Protein AF-A0A6J4H6A0-F1 (afdb_monomer)

Structure (mmCIF, N/CA/C/O backbone):
data_AF-A0A6J4H6A0-F1
#
_entry.id   AF-A0A6J4H6A0-F1
#
loop_
_atom_site.group_PDB
_atom_site.id
_atom_site.type_symbol
_atom_site.label_atom_id
_atom_site.label_alt_id
_atom_site.label_comp_id
_atom_site.label_asym_id
_atom_site.label_entity_id
_atom_site.label_seq_id
_atom_site.pdbx_PDB_ins_code
_atom_site.Cartn_x
_atom_site.Cartn_y
_atom_site.Cartn_z
_atom_site.occupancy
_atom_site.B_iso_or_equiv
_atom_site.auth_seq_id
_atom_site.auth_comp_id
_atom_site.auth_asym_id
_atom_site.auth_atom_id
_atom_site.pdbx_PDB_model_num
ATOM 1 N N . MET A 1 1 ? -41.226 21.056 24.011 1.00 38.50 1 MET A N 1
ATOM 2 C CA . MET A 1 1 ? -40.683 19.709 24.292 1.00 38.50 1 MET A CA 1
ATOM 3 C C . MET A 1 1 ? -39.754 19.331 23.150 1.00 38.50 1 MET A C 1
ATOM 5 O O . MET A 1 1 ? -40.236 18.998 22.078 1.00 38.50 1 MET A O 1
ATOM 9 N N . GLY A 1 2 ? -38.443 19.506 23.331 1.00 41.97 2 GLY A N 1
ATOM 10 C CA . GLY A 1 2 ? -37.444 19.136 22.325 1.00 41.97 2 GLY A CA 1
ATOM 11 C C . GLY A 1 2 ? -37.096 17.659 22.463 1.00 41.97 2 GLY A C 1
ATOM 12 O O . GLY A 1 2 ? -36.747 17.218 23.555 1.00 41.97 2 GLY A O 1
ATOM 13 N N . ALA A 1 3 ? -37.231 16.895 21.380 1.00 43.34 3 ALA A N 1
ATOM 14 C CA . ALA A 1 3 ? -36.794 15.509 21.338 1.00 43.34 3 ALA A CA 1
ATOM 15 C C . ALA A 1 3 ? -35.273 15.463 21.542 1.00 43.34 3 ALA A C 1
ATOM 17 O O . ALA A 1 3 ? -34.514 15.992 20.731 1.00 43.34 3 ALA A O 1
ATOM 18 N N . VAL A 1 4 ? -34.832 14.855 22.643 1.00 44.06 4 VAL A N 1
ATOM 19 C CA . VAL A 1 4 ? -33.421 14.529 22.852 1.00 44.06 4 VAL A CA 1
ATOM 20 C C . VAL A 1 4 ? -33.031 13.540 21.748 1.00 44.06 4 VAL A C 1
ATOM 22 O O . VAL A 1 4 ? -33.696 12.506 21.631 1.00 44.06 4 VAL A O 1
ATOM 25 N N . PRO A 1 5 ? -32.015 13.827 20.912 1.00 47.28 5 PRO A N 1
ATOM 26 C CA . PRO A 1 5 ? -31.577 12.886 19.893 1.00 47.28 5 PRO A CA 1
ATOM 27 C C . PRO A 1 5 ? -31.150 11.596 20.592 1.00 47.28 5 PRO A C 1
ATOM 29 O O . PRO A 1 5 ? -30.213 11.597 21.391 1.00 47.28 5 PRO A O 1
ATOM 32 N N . GLN A 1 6 ? -31.875 10.504 20.331 1.00 51.22 6 GLN A N 1
ATOM 33 C CA . GLN A 1 6 ? -31.479 9.182 20.792 1.00 51.22 6 GLN A CA 1
ATOM 34 C C . GLN A 1 6 ? -30.119 8.878 20.170 1.00 51.22 6 GLN A C 1
ATOM 36 O O . GLN A 1 6 ? -30.006 8.661 18.963 1.00 51.22 6 GLN A O 1
ATOM 41 N N . SER A 1 7 ? -29.074 8.916 20.995 1.00 51.12 7 SER A N 1
ATOM 42 C CA . SER A 1 7 ? -27.761 8.424 20.617 1.00 51.12 7 SER A CA 1
ATOM 43 C C . SER A 1 7 ? -27.929 6.982 20.127 1.00 51.12 7 SER A C 1
ATOM 45 O O . SER A 1 7 ? -28.632 6.199 20.775 1.00 51.12 7 SER A O 1
ATOM 47 N N . PRO A 1 8 ? -27.361 6.619 18.964 1.00 51.03 8 PRO A N 1
ATOM 48 C CA . PRO A 1 8 ? -27.512 5.276 18.432 1.00 51.03 8 PRO A CA 1
ATOM 49 C C . PRO A 1 8 ? -26.997 4.297 19.483 1.00 51.03 8 PRO A C 1
ATOM 51 O O . PRO A 1 8 ? -25.823 4.330 19.853 1.00 51.03 8 PRO A O 1
ATOM 54 N N . GLY A 1 9 ? -27.901 3.466 20.005 1.00 53.56 9 GLY A N 1
ATOM 55 C CA . GLY A 1 9 ? -27.558 2.468 21.007 1.00 53.56 9 GLY A CA 1
ATOM 56 C C . GLY A 1 9 ? -26.427 1.554 20.513 1.00 53.56 9 GLY A C 1
ATOM 57 O O . GLY A 1 9 ? -26.195 1.456 19.301 1.00 53.56 9 GLY A O 1
ATOM 58 N N . PRO A 1 10 ? -25.731 0.851 21.422 1.00 56.09 10 PRO A N 1
ATOM 59 C CA . PRO A 1 10 ? -24.610 -0.037 21.085 1.00 56.09 10 PRO A CA 1
ATOM 60 C C . PRO A 1 10 ? -24.949 -1.037 19.961 1.00 56.09 10 PRO A C 1
ATOM 62 O O . PRO A 1 10 ? -24.097 -1.350 19.129 1.00 56.09 10 PRO A O 1
ATOM 65 N N . ASP A 1 11 ? -26.215 -1.443 19.853 1.00 55.56 11 ASP A N 1
ATOM 66 C CA . ASP A 1 11 ? -26.720 -2.332 18.801 1.00 55.56 11 ASP A CA 1
ATOM 67 C C . ASP A 1 11 ? -26.796 -1.676 17.410 1.00 55.56 11 ASP A C 1
ATOM 69 O O . ASP A 1 11 ? -26.611 -2.343 16.389 1.00 55.56 11 ASP A O 1
ATOM 73 N N . GLY A 1 12 ? -27.050 -0.365 17.344 1.00 55.91 12 GLY A N 1
ATOM 74 C CA . GLY A 1 12 ? -27.056 0.408 16.099 1.00 55.91 12 GLY A CA 1
ATOM 75 C C . GLY A 1 12 ? -25.649 0.569 15.526 1.00 55.91 12 GLY A C 1
ATOM 76 O O . GLY A 1 12 ? -25.436 0.367 14.327 1.00 55.91 12 GLY A O 1
ATOM 77 N N . VAL A 1 13 ? -24.671 0.825 16.399 1.00 56.88 13 VAL A N 1
ATOM 78 C CA . VAL A 1 13 ? -23.245 0.891 16.042 1.00 56.88 13 VAL A CA 1
ATOM 79 C C . VAL A 1 13 ? -22.738 -0.486 15.597 1.00 56.88 13 VAL A C 1
ATOM 81 O O . VAL A 1 13 ? -22.070 -0.590 14.569 1.00 56.88 13 VAL A O 1
ATOM 84 N N . ALA A 1 14 ? -23.128 -1.564 16.286 1.00 57.31 14 ALA A N 1
ATOM 85 C CA . ALA A 1 14 ? -22.770 -2.931 15.906 1.00 57.31 14 ALA A CA 1
ATOM 86 C C . ALA A 1 14 ? -23.326 -3.345 14.527 1.00 57.31 14 ALA A C 1
ATOM 88 O O . ALA A 1 14 ? -22.613 -3.976 13.743 1.00 57.31 14 ALA A O 1
ATOM 89 N N . ARG A 1 15 ? -24.565 -2.959 14.181 1.00 58.94 15 ARG A N 1
ATOM 90 C CA . ARG A 1 15 ? -25.145 -3.225 12.846 1.00 58.94 15 ARG A CA 1
ATOM 91 C C . ARG A 1 15 ? -24.482 -2.408 11.735 1.00 58.94 15 ARG A C 1
ATOM 93 O O . ARG A 1 15 ? -24.250 -2.947 10.652 1.00 58.94 15 ARG A O 1
ATOM 100 N N . LEU A 1 16 ? -24.155 -1.140 11.995 1.00 58.34 16 LEU A N 1
ATOM 101 C CA . LEU A 1 16 ? -23.400 -0.290 11.063 1.00 58.34 16 LEU A CA 1
ATOM 102 C C . LEU A 1 16 ? -21.998 -0.860 10.798 1.00 58.34 16 LEU A C 1
ATOM 104 O O . LEU A 1 16 ? -21.601 -1.011 9.642 1.00 58.34 16 LEU A O 1
ATOM 108 N N . LEU A 1 17 ? -21.296 -1.286 11.850 1.00 57.19 17 LEU A N 1
ATOM 109 C CA . LEU A 1 17 ? -19.991 -1.947 11.748 1.00 57.19 17 LEU A CA 1
ATOM 110 C C . LEU A 1 17 ? -20.074 -3.314 11.050 1.00 57.19 17 LEU A C 1
ATOM 112 O O . LEU A 1 17 ? -19.182 -3.678 10.281 1.00 57.19 17 LEU A O 1
ATOM 116 N N . GLY A 1 18 ? -21.161 -4.059 11.265 1.00 58.19 18 GLY A N 1
ATOM 117 C CA . GLY A 1 18 ? -21.433 -5.322 10.578 1.00 58.19 18 GLY A CA 1
ATOM 118 C C . GLY A 1 18 ? -21.588 -5.155 9.064 1.00 58.19 18 GLY A C 1
ATOM 119 O O . GLY A 1 18 ? -21.020 -5.940 8.305 1.00 58.19 18 GLY A O 1
ATOM 120 N N . ARG A 1 19 ? -22.281 -4.099 8.613 1.00 62.44 19 ARG A N 1
ATOM 121 C CA . ARG A 1 19 ? -22.403 -3.765 7.181 1.00 62.44 19 ARG A CA 1
ATOM 122 C C . ARG A 1 19 ? -21.103 -3.239 6.576 1.00 62.44 19 ARG A C 1
ATOM 124 O O . ARG A 1 19 ? -20.810 -3.573 5.433 1.00 62.44 19 ARG A O 1
ATOM 131 N N . ALA A 1 20 ? -20.312 -2.474 7.327 1.00 59.72 20 ALA A N 1
ATOM 132 C CA . ALA A 1 20 ? -19.046 -1.909 6.849 1.00 59.72 20 ALA A CA 1
ATOM 133 C C . ALA A 1 20 ? -17.901 -2.941 6.739 1.00 59.72 20 ALA A C 1
ATOM 135 O O . ALA A 1 20 ? -16.930 -2.723 6.014 1.00 59.72 20 ALA A O 1
ATOM 136 N N . ARG A 1 21 ? -18.012 -4.098 7.406 1.00 64.94 21 ARG A N 1
ATOM 137 C CA . ARG A 1 21 ? -16.978 -5.150 7.390 1.00 64.94 21 ARG A CA 1
ATOM 138 C C . ARG A 1 21 ? -16.722 -5.758 6.011 1.00 64.94 21 ARG A C 1
ATOM 140 O O . ARG A 1 21 ? -15.569 -6.007 5.670 1.00 64.94 21 ARG A O 1
ATOM 147 N N . MET A 1 22 ? -17.773 -6.020 5.237 1.00 68.06 22 MET A N 1
ATOM 148 C CA . MET A 1 22 ? -17.647 -6.584 3.886 1.00 68.06 22 MET A CA 1
ATOM 149 C C . MET A 1 22 ? -16.938 -5.637 2.901 1.00 68.06 22 MET A C 1
ATOM 151 O O . MET A 1 22 ? -15.951 -6.068 2.303 1.00 68.06 22 MET A O 1
ATOM 155 N N . PRO A 1 23 ? -17.343 -4.359 2.753 1.00 76.50 23 PRO A N 1
ATOM 156 C CA . PRO A 1 23 ? -16.654 -3.431 1.861 1.00 76.50 23 PRO A CA 1
ATOM 157 C C . PRO A 1 23 ? -15.221 -3.130 2.316 1.00 76.50 23 PRO A C 1
ATOM 159 O O . PRO A 1 23 ? -14.334 -3.058 1.473 1.00 76.50 23 PRO A O 1
ATOM 162 N N . ALA A 1 24 ? -14.947 -3.052 3.625 1.00 74.31 24 ALA A N 1
ATOM 163 C CA . ALA A 1 24 ? -13.577 -2.896 4.123 1.00 74.31 24 ALA A CA 1
ATOM 164 C C . ALA A 1 24 ? -12.689 -4.102 3.768 1.00 74.31 24 ALA A C 1
ATOM 166 O O . ALA A 1 24 ? -11.551 -3.928 3.338 1.00 74.31 24 ALA A O 1
ATOM 167 N N . ARG A 1 25 ? -13.212 -5.333 3.878 1.00 78.69 25 ARG A N 1
ATOM 168 C CA . ARG A 1 25 ? -12.502 -6.546 3.435 1.00 78.69 25 ARG A CA 1
ATOM 169 C C . ARG A 1 25 ? -12.247 -6.560 1.938 1.00 78.69 25 ARG A C 1
ATOM 171 O O . ARG A 1 25 ? -11.137 -6.880 1.527 1.00 78.69 25 ARG A O 1
ATOM 178 N N . PHE A 1 26 ? -13.243 -6.185 1.143 1.00 83.56 26 PHE A N 1
ATOM 179 C CA . PHE A 1 26 ? -13.078 -6.065 -0.300 1.00 83.56 26 PHE A CA 1
ATOM 180 C C . PHE A 1 26 ? -11.992 -5.039 -0.654 1.00 83.56 26 PHE A C 1
ATOM 182 O O . PHE A 1 26 ? -11.069 -5.362 -1.397 1.00 83.56 26 PHE A O 1
ATOM 189 N N . LEU A 1 27 ? -12.029 -3.850 -0.045 1.00 82.00 27 LEU A N 1
ATOM 190 C CA . LEU A 1 27 ? -11.010 -2.814 -0.234 1.00 82.00 27 LEU A CA 1
ATOM 191 C C . LEU A 1 27 ? -9.612 -3.280 0.186 1.00 82.00 27 LEU A C 1
ATOM 193 O O . LEU A 1 27 ? -8.653 -3.000 -0.524 1.00 82.00 27 LEU A O 1
ATOM 197 N N . MET A 1 28 ? -9.481 -4.039 1.280 1.00 83.38 28 MET A N 1
ATOM 198 C CA . MET A 1 28 ? -8.196 -4.633 1.670 1.00 83.38 28 MET A CA 1
ATOM 199 C C . MET A 1 28 ? -7.657 -5.592 0.605 1.00 83.38 28 MET A C 1
ATOM 201 O O . MET A 1 28 ? -6.462 -5.563 0.312 1.00 83.38 28 MET A O 1
ATOM 205 N N . VAL A 1 29 ? -8.513 -6.437 0.020 1.00 86.31 29 VAL A N 1
ATOM 206 C CA . VAL A 1 29 ? -8.110 -7.361 -1.051 1.00 86.31 29 VAL A CA 1
ATOM 207 C C . VAL A 1 29 ? -7.688 -6.581 -2.292 1.00 86.31 29 VAL A C 1
ATOM 209 O O . VAL A 1 29 ? -6.590 -6.808 -2.795 1.00 86.31 29 VAL A O 1
ATOM 212 N N . VAL A 1 30 ? -8.497 -5.616 -2.735 1.00 87.88 30 VAL A N 1
ATOM 213 C CA . VAL A 1 30 ? -8.187 -4.771 -3.899 1.00 87.88 30 VAL A CA 1
ATOM 214 C C . VAL A 1 30 ? -6.876 -4.011 -3.696 1.00 87.88 30 VAL A C 1
ATOM 216 O O . VAL A 1 30 ? -6.001 -4.073 -4.557 1.00 87.88 30 VAL A O 1
ATOM 219 N N . ALA A 1 31 ? -6.698 -3.360 -2.544 1.00 84.31 31 ALA A N 1
ATOM 220 C CA . ALA A 1 31 ? -5.468 -2.644 -2.213 1.00 84.31 31 ALA A CA 1
ATOM 221 C C . ALA A 1 31 ? -4.256 -3.582 -2.186 1.00 84.31 31 ALA A C 1
ATOM 223 O O . ALA A 1 31 ? -3.196 -3.220 -2.680 1.00 84.31 31 ALA A O 1
ATOM 224 N N . THR A 1 32 ? -4.413 -4.808 -1.677 1.00 86.75 32 THR A N 1
ATOM 225 C CA . THR A 1 32 ? -3.333 -5.808 -1.667 1.00 86.75 32 THR A CA 1
ATOM 226 C C . THR A 1 32 ? -2.943 -6.228 -3.078 1.00 86.75 32 THR A C 1
ATOM 228 O O . THR A 1 32 ? -1.761 -6.240 -3.407 1.00 86.75 32 THR A O 1
ATOM 231 N N . VAL A 1 33 ? -3.924 -6.575 -3.914 1.00 89.25 33 VAL A N 1
ATOM 232 C CA . VAL A 1 33 ? -3.670 -7.029 -5.287 1.00 89.25 33 VAL A CA 1
ATOM 233 C C . VAL A 1 33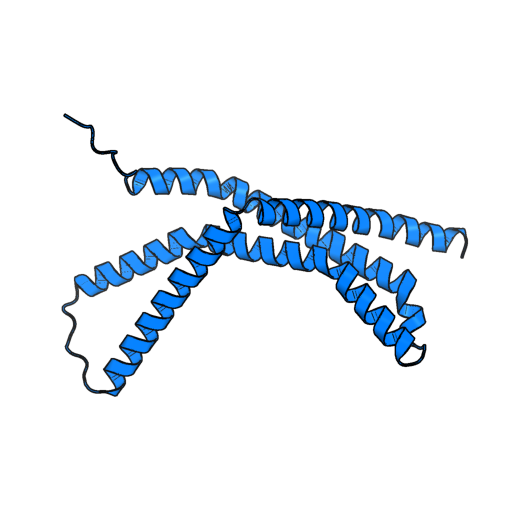 ? -3.030 -5.910 -6.104 1.00 89.25 33 VAL A C 1
ATOM 235 O O . VAL A 1 33 ? -2.025 -6.148 -6.770 1.00 89.25 33 VAL A O 1
ATOM 238 N N . ALA A 1 34 ? -3.539 -4.680 -5.999 1.00 86.44 34 ALA A N 1
ATOM 239 C CA . ALA A 1 34 ? -2.948 -3.527 -6.669 1.00 86.44 34 ALA A CA 1
ATOM 240 C C . ALA A 1 34 ? -1.558 -3.166 -6.119 1.00 86.44 34 ALA A C 1
ATOM 242 O O . ALA A 1 34 ? -0.680 -2.827 -6.907 1.00 86.44 34 ALA A O 1
ATOM 243 N N . ALA A 1 35 ? -1.315 -3.287 -4.809 1.00 87.00 35 ALA A N 1
ATOM 244 C CA . ALA A 1 35 ? 0.014 -3.081 -4.233 1.00 87.00 35 ALA A CA 1
ATOM 245 C C . ALA A 1 35 ? 1.029 -4.095 -4.771 1.00 87.00 35 ALA A C 1
ATOM 247 O O . ALA A 1 35 ? 2.142 -3.716 -5.125 1.00 87.00 35 ALA A O 1
ATOM 248 N N . LEU A 1 36 ? 0.644 -5.372 -4.872 1.00 89.38 36 LEU A N 1
ATOM 249 C CA . LEU A 1 36 ? 1.499 -6.417 -5.435 1.00 89.38 36 LEU A CA 1
ATOM 250 C C . LEU A 1 36 ? 1.756 -6.182 -6.926 1.00 89.38 36 LEU A C 1
ATOM 252 O O . LEU A 1 36 ? 2.909 -6.168 -7.346 1.00 89.38 36 LEU A O 1
ATOM 256 N N . ALA A 1 37 ? 0.705 -5.948 -7.715 1.00 86.81 37 ALA A N 1
ATOM 257 C CA . ALA A 1 37 ? 0.829 -5.710 -9.151 1.00 86.81 37 ALA A CA 1
ATOM 258 C C . ALA A 1 37 ? 1.662 -4.453 -9.452 1.00 86.81 37 ALA A C 1
ATOM 260 O O . ALA A 1 37 ? 2.587 -4.504 -10.262 1.00 86.81 37 ALA A O 1
ATOM 261 N N . GLY A 1 38 ? 1.383 -3.347 -8.759 1.00 84.56 38 GLY A N 1
ATOM 262 C CA . GLY A 1 38 ? 2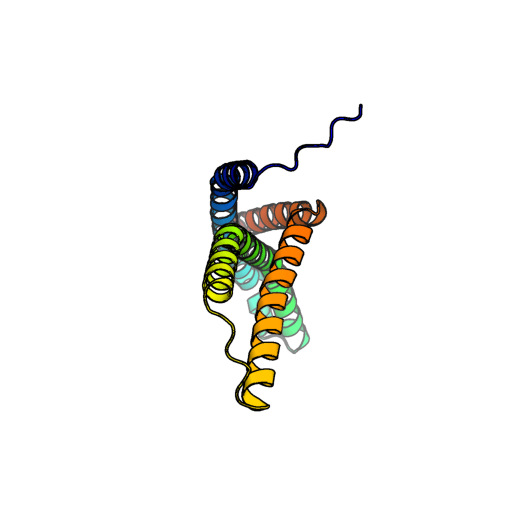.130 -2.099 -8.890 1.00 84.56 38 GLY A CA 1
ATOM 263 C C . GLY A 1 38 ? 3.564 -2.207 -8.379 1.00 84.56 38 GLY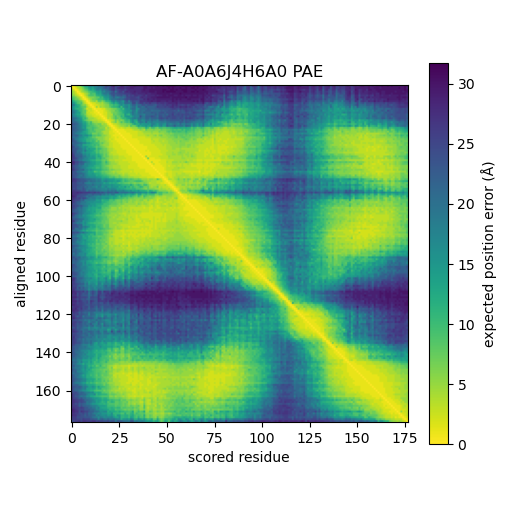 A C 1
ATOM 264 O O . GLY A 1 38 ? 4.466 -1.669 -9.009 1.00 84.56 38 GLY A O 1
ATOM 265 N N . GLY A 1 39 ? 3.802 -2.941 -7.288 1.00 86.56 39 GLY A N 1
ATOM 266 C CA . GLY A 1 39 ? 5.144 -3.181 -6.754 1.00 86.56 39 GLY A CA 1
ATOM 267 C C . GLY A 1 39 ? 6.008 -4.009 -7.705 1.00 86.56 39 GLY A C 1
ATOM 268 O O . GLY A 1 39 ? 7.138 -3.625 -7.999 1.00 86.56 39 GLY A O 1
ATOM 269 N N . VAL A 1 40 ? 5.463 -5.102 -8.251 1.00 90.88 40 VAL A N 1
ATOM 270 C CA . VAL A 1 40 ? 6.149 -5.918 -9.266 1.00 90.88 40 VAL A CA 1
ATOM 271 C C . VAL A 1 40 ? 6.373 -5.109 -10.544 1.00 90.88 40 VAL A C 1
ATOM 273 O O . VAL A 1 40 ? 7.489 -5.088 -11.057 1.00 90.88 40 VAL A O 1
ATOM 276 N N . GLY A 1 41 ? 5.356 -4.391 -11.030 1.00 85.75 41 GLY A N 1
ATOM 277 C CA . GLY A 1 41 ? 5.478 -3.530 -12.208 1.00 85.75 41 GLY A CA 1
ATOM 278 C C . GLY A 1 41 ? 6.529 -2.432 -12.028 1.00 85.75 41 GLY A C 1
ATOM 279 O O . GLY A 1 41 ? 7.386 -2.250 -12.888 1.00 85.75 41 GLY A O 1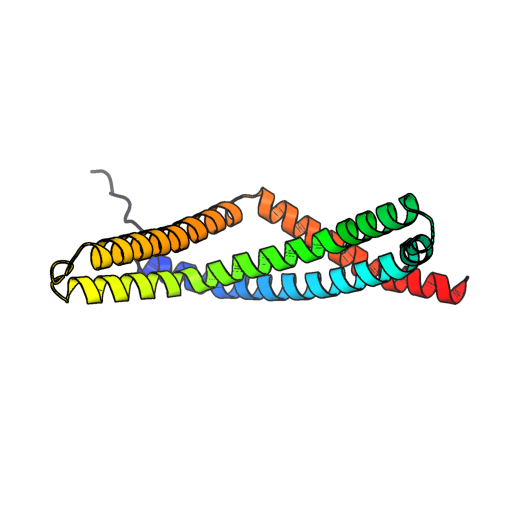
ATOM 280 N N . GLY A 1 42 ? 6.527 -1.754 -10.879 1.00 87.19 42 GLY A N 1
ATOM 281 C CA . GLY A 1 42 ? 7.510 -0.732 -10.523 1.00 87.19 42 GLY A CA 1
ATOM 282 C C . GLY A 1 42 ? 8.934 -1.283 -10.430 1.00 87.19 42 GLY A C 1
ATOM 283 O O . GLY A 1 42 ? 9.852 -0.674 -10.975 1.00 87.19 42 GLY A O 1
ATOM 284 N N . LEU A 1 43 ? 9.124 -2.459 -9.824 1.00 89.94 43 LEU A N 1
ATOM 285 C CA . LEU A 1 43 ? 10.427 -3.133 -9.775 1.00 89.94 43 LEU A CA 1
ATOM 286 C C . LEU A 1 43 ? 10.930 -3.525 -11.165 1.00 89.94 43 LEU A C 1
ATOM 288 O O . LEU A 1 43 ? 12.101 -3.309 -11.466 1.00 89.94 43 LEU A O 1
ATOM 292 N N . LEU A 1 44 ? 10.060 -4.070 -12.018 1.00 89.12 44 LEU A N 1
ATOM 293 C CA . LEU A 1 44 ? 10.415 -4.427 -13.393 1.00 89.12 44 LEU A CA 1
ATOM 294 C C . LEU A 1 44 ? 10.797 -3.187 -14.209 1.00 89.12 44 LEU A C 1
ATOM 296 O O . LEU A 1 44 ? 11.814 -3.193 -14.901 1.00 89.12 44 LEU A O 1
ATOM 300 N N . LEU A 1 45 ? 10.028 -2.102 -14.092 1.00 86.69 45 LEU A N 1
ATOM 301 C CA . LEU A 1 45 ? 10.333 -0.834 -14.757 1.00 86.69 45 LEU A CA 1
ATOM 302 C C . LEU A 1 45 ? 11.659 -0.249 -14.275 1.00 86.69 45 LEU A C 1
ATOM 304 O O . LEU A 1 45 ? 12.485 0.151 -15.093 1.00 86.69 45 LEU A O 1
ATOM 308 N N . TRP A 1 46 ? 11.895 -0.255 -12.965 1.00 92.62 46 TRP A N 1
ATOM 309 C CA . TRP A 1 46 ? 13.166 0.171 -12.391 1.00 92.62 46 TRP A CA 1
ATOM 310 C C . TRP A 1 46 ? 14.335 -0.681 -12.903 1.00 92.62 46 TRP A C 1
ATOM 312 O O . TRP A 1 46 ? 15.359 -0.137 -13.322 1.00 92.62 46 TRP A O 1
ATOM 322 N N . ALA A 1 47 ? 14.169 -2.005 -12.947 1.00 87.56 47 ALA A N 1
ATOM 323 C CA . ALA A 1 47 ? 15.193 -2.921 -13.436 1.00 87.56 47 ALA A CA 1
ATOM 324 C C . ALA A 1 47 ? 15.572 -2.632 -14.898 1.00 87.56 47 ALA A C 1
ATOM 326 O O . ALA A 1 47 ? 16.746 -2.663 -15.258 1.00 87.56 47 ALA A O 1
ATOM 327 N N . VAL A 1 48 ? 14.597 -2.292 -15.743 1.00 84.94 48 VAL A N 1
ATOM 328 C CA . VAL A 1 48 ? 14.844 -2.008 -17.166 1.00 84.94 48 VAL A CA 1
ATOM 329 C C . VAL A 1 48 ? 15.426 -0.608 -17.397 1.00 84.94 48 VAL A C 1
ATOM 331 O O . VAL A 1 48 ? 16.291 -0.431 -18.264 1.00 84.94 48 VAL A O 1
ATOM 334 N N . LEU A 1 49 ? 14.939 0.393 -16.661 1.00 82.88 49 LEU A N 1
ATOM 335 C CA . LEU A 1 49 ? 15.233 1.808 -16.915 1.00 82.88 49 LEU A CA 1
ATOM 336 C C . LEU A 1 49 ? 16.423 2.341 -16.111 1.00 82.88 49 LEU A C 1
ATOM 338 O O . LEU A 1 49 ? 17.101 3.267 -16.558 1.00 82.88 49 LEU A O 1
ATOM 342 N N . SER A 1 50 ? 16.656 1.804 -14.915 1.00 81.69 50 SER A N 1
ATOM 343 C CA . SER A 1 50 ? 17.498 2.448 -13.901 1.00 81.69 50 SER A CA 1
ATOM 344 C C . SER A 1 50 ? 18.522 1.519 -13.254 1.00 81.69 50 SER A C 1
ATOM 346 O O . SER A 1 50 ? 19.523 2.021 -12.743 1.00 81.69 50 SER A O 1
ATOM 348 N N . ALA A 1 51 ? 18.360 0.193 -13.327 1.00 77.62 51 ALA A N 1
ATOM 349 C CA . ALA A 1 51 ? 19.406 -0.731 -12.876 1.00 77.62 51 ALA A CA 1
ATOM 350 C C . ALA A 1 51 ? 20.739 -0.599 -13.641 1.00 77.62 51 ALA A C 1
ATOM 352 O O . ALA A 1 51 ? 21.777 -0.681 -12.988 1.00 77.62 51 ALA A O 1
ATOM 353 N N . PRO A 1 52 ? 20.776 -0.310 -14.962 1.00 80.00 52 PRO A N 1
ATOM 354 C CA . PRO A 1 52 ? 22.048 -0.088 -15.658 1.00 80.00 52 PRO A CA 1
ATOM 355 C C . PRO A 1 52 ? 22.859 1.083 -15.084 1.00 80.00 52 PRO A C 1
ATOM 357 O O . PRO A 1 52 ? 24.082 1.057 -15.125 1.00 80.00 52 PRO A O 1
ATOM 360 N N . ARG A 1 53 ? 22.179 2.074 -14.489 1.00 77.56 53 ARG A N 1
ATOM 361 C CA . ARG A 1 53 ? 22.790 3.279 -13.904 1.00 77.56 53 ARG A CA 1
ATOM 362 C C . ARG A 1 53 ? 23.360 3.064 -12.501 1.00 77.56 53 ARG A C 1
ATOM 364 O O . ARG A 1 53 ? 23.947 3.981 -11.941 1.00 77.56 53 ARG A O 1
ATOM 371 N N . LEU A 1 54 ? 23.177 1.881 -11.907 1.00 75.00 54 LEU A N 1
ATOM 372 C CA . LEU A 1 54 ? 23.744 1.554 -10.591 1.00 75.00 54 LEU A CA 1
ATOM 373 C C . LEU A 1 54 ? 25.271 1.455 -10.618 1.00 75.00 54 LEU A C 1
ATOM 375 O O . LEU A 1 54 ? 25.907 1.588 -9.579 1.00 75.00 54 LEU A O 1
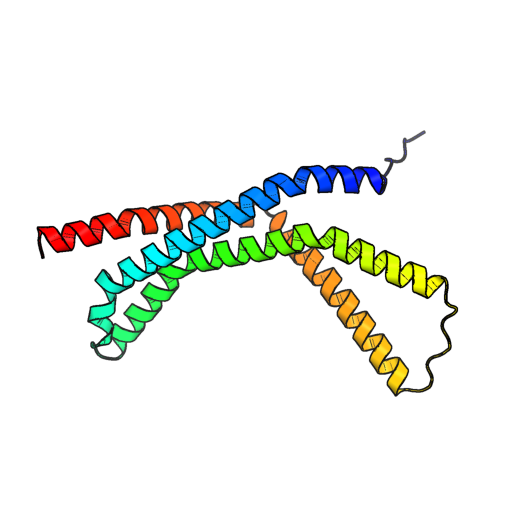ATOM 379 N N . PHE A 1 55 ? 25.844 1.195 -11.792 1.00 79.06 55 PHE A N 1
ATOM 380 C CA . PHE A 1 55 ? 27.290 1.102 -11.980 1.00 79.06 55 PHE A CA 1
ATOM 381 C C . PHE A 1 55 ? 27.921 2.437 -12.376 1.00 79.06 55 PHE A C 1
ATOM 383 O O . PHE A 1 55 ? 29.143 2.572 -12.321 1.00 79.06 55 PHE A O 1
ATOM 390 N N . ASP A 1 56 ? 27.098 3.426 -12.727 1.00 74.00 56 ASP A N 1
ATOM 391 C CA . ASP A 1 56 ? 27.551 4.799 -12.861 1.00 74.00 56 ASP A CA 1
ATOM 392 C C . ASP A 1 56 ? 27.842 5.350 -11.454 1.00 74.00 56 ASP A C 1
ATOM 394 O O . ASP A 1 56 ? 27.203 4.962 -10.470 1.00 74.00 56 ASP A O 1
ATOM 398 N N . TRP A 1 57 ? 28.839 6.234 -11.361 1.00 80.88 57 TRP A N 1
ATOM 399 C CA . TRP A 1 57 ? 29.318 6.900 -10.139 1.00 80.88 57 TRP A CA 1
ATOM 400 C C . TRP A 1 57 ? 28.172 7.487 -9.280 1.00 80.88 57 TRP A C 1
ATOM 402 O O . TRP A 1 57 ? 27.016 7.484 -9.685 1.00 80.88 57 TRP A O 1
ATOM 412 N N . PHE A 1 58 ? 28.467 8.029 -8.093 1.00 82.94 58 PHE A N 1
ATOM 413 C CA . PHE A 1 58 ? 27.480 8.413 -7.056 1.00 82.94 58 PHE A CA 1
ATOM 414 C C . PHE A 1 58 ? 26.124 8.990 -7.550 1.00 82.94 58 PHE A C 1
ATOM 416 O O . PHE A 1 58 ? 25.071 8.594 -7.048 1.00 82.94 58 PHE A O 1
ATOM 423 N N . GLU A 1 59 ? 26.121 9.865 -8.561 1.00 85.38 59 GLU A N 1
ATOM 424 C CA . GLU A 1 59 ? 24.909 10.443 -9.166 1.00 85.38 59 GLU A CA 1
ATOM 425 C C . GLU A 1 59 ? 23.968 9.415 -9.827 1.00 85.38 59 GLU A C 1
ATOM 427 O O . GLU A 1 59 ? 22.744 9.502 -9.671 1.00 85.38 59 GLU A O 1
ATOM 432 N N . GLY A 1 60 ? 24.506 8.419 -10.536 1.00 83.12 60 GLY A N 1
ATOM 433 C CA . GLY A 1 60 ? 23.720 7.369 -11.192 1.00 83.12 60 GLY A CA 1
ATOM 434 C C . GLY A 1 60 ? 23.037 6.450 -10.182 1.00 83.12 60 GLY A C 1
ATOM 435 O O . GLY A 1 60 ? 21.833 6.186 -10.284 1.00 83.12 60 GLY A O 1
ATOM 436 N N . THR A 1 61 ? 23.771 6.073 -9.131 1.00 85.88 61 THR A N 1
ATOM 437 C CA . THR A 1 61 ? 23.237 5.297 -8.003 1.00 85.88 61 THR A CA 1
ATOM 438 C C . THR A 1 61 ? 22.139 6.070 -7.272 1.00 85.88 61 THR A C 1
ATOM 440 O O . THR A 1 61 ? 21.056 5.527 -7.045 1.00 85.88 61 THR A O 1
ATOM 443 N N . LEU A 1 62 ? 22.365 7.350 -6.956 1.00 87.81 62 LEU A N 1
ATOM 444 C CA . LEU A 1 62 ? 21.375 8.190 -6.277 1.00 87.81 62 LEU A CA 1
ATOM 445 C C . LEU A 1 62 ? 20.086 8.323 -7.101 1.00 87.81 62 LEU A C 1
ATOM 447 O O . LEU A 1 62 ? 18.988 8.131 -6.576 1.00 87.81 62 LEU A O 1
ATOM 451 N N . THR A 1 63 ? 20.209 8.582 -8.403 1.00 86.81 63 THR A N 1
ATOM 452 C CA . THR A 1 63 ? 19.055 8.691 -9.310 1.00 86.81 63 THR A CA 1
ATOM 453 C C . THR A 1 63 ? 18.297 7.363 -9.418 1.00 86.81 63 THR A C 1
ATOM 455 O O . THR A 1 63 ? 17.062 7.336 -9.431 1.00 86.81 63 THR A O 1
ATOM 458 N N . SER A 1 64 ? 19.021 6.242 -9.446 1.00 87.06 64 SER A N 1
ATOM 459 C CA . SER A 1 64 ? 18.430 4.902 -9.456 1.00 87.06 64 SER A CA 1
ATOM 460 C C . SER A 1 64 ? 17.657 4.606 -8.166 1.00 87.06 64 SER A C 1
ATOM 462 O O . SER A 1 64 ? 16.528 4.123 -8.226 1.00 87.06 64 SER A O 1
ATOM 464 N N . VAL A 1 65 ? 18.188 4.982 -7.001 1.00 88.38 65 VAL A N 1
ATOM 465 C CA . VAL A 1 65 ? 17.486 4.828 -5.715 1.00 88.38 65 VAL A CA 1
ATOM 466 C C . VAL A 1 65 ? 16.249 5.724 -5.638 1.00 88.38 65 VAL A C 1
ATOM 468 O O . VAL A 1 65 ? 15.183 5.254 -5.244 1.00 88.38 65 VAL A O 1
ATOM 471 N N . ILE A 1 66 ? 16.346 6.992 -6.051 1.00 90.12 66 ILE A N 1
ATOM 472 C CA . ILE A 1 66 ? 15.196 7.912 -6.055 1.00 90.12 66 ILE A CA 1
ATOM 473 C C . ILE A 1 66 ? 14.085 7.369 -6.957 1.00 90.12 66 ILE A C 1
ATOM 475 O O . ILE A 1 66 ? 12.929 7.313 -6.539 1.00 90.12 66 ILE A O 1
ATOM 479 N N . SER A 1 67 ? 14.422 6.922 -8.169 1.00 88.19 67 SER A N 1
ATOM 480 C CA . SER A 1 67 ? 13.432 6.335 -9.080 1.00 88.19 67 SER A CA 1
ATOM 481 C C . SER A 1 67 ? 12.796 5.065 -8.508 1.00 88.19 67 SER A C 1
ATOM 483 O O . SER A 1 67 ? 11.578 4.925 -8.588 1.00 88.19 67 SER A O 1
ATOM 485 N N . LEU A 1 68 ? 13.571 4.191 -7.852 1.00 88.75 68 LEU A N 1
ATOM 486 C CA . LEU A 1 68 ? 13.039 3.017 -7.156 1.00 88.75 68 LEU A CA 1
ATOM 487 C C . LEU A 1 68 ? 12.020 3.413 -6.083 1.00 88.75 68 LEU A C 1
ATOM 489 O O . LEU A 1 68 ? 10.917 2.868 -6.044 1.00 88.75 68 LEU A O 1
ATOM 493 N N . VAL A 1 69 ? 12.369 4.381 -5.230 1.00 91.31 69 VAL A N 1
ATOM 494 C CA . VAL A 1 69 ? 11.479 4.868 -4.168 1.00 91.31 69 VAL A CA 1
ATOM 495 C C . VAL A 1 69 ? 10.200 5.448 -4.766 1.00 91.31 69 VAL A C 1
ATOM 497 O O . VAL A 1 69 ? 9.113 5.093 -4.317 1.00 91.31 69 VAL A O 1
ATOM 500 N N . LEU A 1 70 ? 10.306 6.281 -5.803 1.00 90.50 70 LEU A N 1
ATOM 501 C CA . LEU A 1 70 ? 9.148 6.879 -6.472 1.00 90.50 70 LEU A CA 1
ATOM 502 C C . LEU A 1 70 ? 8.230 5.827 -7.107 1.00 90.50 70 LEU A C 1
ATOM 504 O O . LEU A 1 70 ? 7.010 5.951 -7.013 1.00 90.50 70 LEU A O 1
ATOM 508 N N . LEU A 1 71 ? 8.796 4.778 -7.709 1.00 88.00 71 LEU A N 1
ATOM 509 C CA . LEU A 1 71 ? 8.032 3.686 -8.319 1.00 88.00 71 LEU A CA 1
ATOM 510 C C . LEU A 1 71 ? 7.343 2.797 -7.275 1.00 88.00 71 LEU A C 1
ATOM 512 O O . LEU A 1 71 ? 6.255 2.282 -7.529 1.00 88.00 71 LEU A O 1
ATOM 516 N N . LEU A 1 72 ? 7.945 2.634 -6.095 1.00 91.06 72 LEU A N 1
ATOM 517 C CA . LEU A 1 72 ? 7.384 1.835 -5.002 1.00 91.06 72 LEU A CA 1
ATOM 518 C C . LEU A 1 72 ? 6.430 2.616 -4.090 1.00 91.06 72 LEU A C 1
ATOM 520 O O . LEU A 1 72 ? 5.635 2.000 -3.379 1.00 91.06 72 LEU A O 1
ATOM 524 N N . LEU A 1 73 ? 6.465 3.949 -4.118 1.00 90.94 73 LEU A N 1
ATOM 525 C CA . LEU A 1 73 ? 5.652 4.810 -3.257 1.00 90.94 73 LEU A CA 1
ATOM 526 C C . LEU A 1 73 ? 4.135 4.527 -3.344 1.00 90.94 73 LEU A C 1
ATOM 528 O O . LEU A 1 73 ? 3.507 4.405 -2.289 1.00 90.94 73 LEU A O 1
ATOM 532 N N . PRO A 1 74 ? 3.526 4.326 -4.534 1.00 85.38 74 PRO A N 1
ATOM 533 C CA . PRO A 1 74 ? 2.110 3.970 -4.646 1.00 85.38 74 PRO A CA 1
ATOM 534 C C . PRO A 1 74 ? 1.791 2.615 -4.005 1.00 85.38 74 PRO A C 1
ATOM 536 O O . PRO A 1 74 ? 0.795 2.482 -3.297 1.00 85.38 74 PRO A O 1
ATOM 539 N N . ALA A 1 75 ? 2.653 1.613 -4.204 1.00 86.12 75 ALA A N 1
ATOM 540 C CA . ALA A 1 75 ? 2.484 0.298 -3.592 1.00 86.12 75 ALA A CA 1
ATOM 541 C C . ALA A 1 75 ? 2.611 0.378 -2.062 1.00 86.12 75 ALA A C 1
ATOM 543 O O . ALA A 1 75 ? 1.785 -0.189 -1.347 1.00 86.12 75 ALA A O 1
ATOM 544 N N . GLY A 1 76 ? 3.585 1.144 -1.559 1.00 88.12 76 GLY A N 1
ATOM 545 C CA . GLY A 1 76 ? 3.753 1.418 -0.130 1.00 88.12 76 GLY A CA 1
ATOM 546 C C . GLY A 1 76 ? 2.527 2.094 0.487 1.00 88.12 76 GLY A C 1
ATOM 547 O O . GLY A 1 76 ? 2.068 1.677 1.552 1.00 88.12 76 GLY A O 1
ATOM 548 N N . TRP A 1 77 ? 1.934 3.069 -0.210 1.00 91.00 77 TRP A N 1
ATOM 549 C CA . TRP A 1 77 ? 0.686 3.703 0.218 1.00 91.00 77 TRP A CA 1
ATOM 550 C C . TRP A 1 77 ? -0.468 2.697 0.309 1.00 91.00 77 TRP A C 1
ATOM 552 O O . TRP A 1 77 ? -1.176 2.655 1.312 1.00 91.00 77 TRP A O 1
ATOM 562 N N . LEU A 1 78 ? -0.642 1.831 -0.692 1.00 87.12 78 LEU A N 1
ATOM 563 C CA . LEU A 1 78 ? -1.702 0.815 -0.683 1.00 87.12 78 LEU A CA 1
ATOM 564 C C . LEU A 1 78 ? -1.510 -0.239 0.421 1.00 87.12 78 LEU A C 1
ATOM 566 O O . LEU A 1 78 ? -2.491 -0.702 1.011 1.00 87.12 78 LEU A O 1
ATOM 570 N N . VAL A 1 79 ? -0.261 -0.583 0.750 1.00 87.88 79 VAL A N 1
ATOM 571 C CA . VAL A 1 79 ? 0.062 -1.424 1.914 1.00 87.88 79 VAL A CA 1
ATOM 572 C C . VAL A 1 79 ? -0.328 -0.720 3.215 1.00 87.88 79 VAL A C 1
ATOM 574 O O . VAL A 1 79 ? -0.963 -1.343 4.068 1.00 87.88 79 VAL A O 1
ATOM 577 N N . PHE A 1 80 ? -0.022 0.572 3.357 1.00 86.19 80 PHE A N 1
ATOM 578 C CA . PHE A 1 80 ? -0.459 1.368 4.507 1.00 86.19 80 PHE A CA 1
ATOM 579 C C . PHE A 1 80 ? -1.990 1.378 4.629 1.00 86.19 80 PHE A C 1
ATOM 581 O O . PHE A 1 80 ? -2.513 1.013 5.679 1.00 86.19 80 PHE A O 1
ATOM 588 N N . VAL A 1 81 ? -2.713 1.650 3.535 1.00 84.56 81 VAL A N 1
ATOM 589 C CA . VAL A 1 81 ? -4.187 1.606 3.484 1.00 84.56 81 VAL A CA 1
ATOM 590 C C . VAL A 1 81 ? -4.724 0.246 3.941 1.00 84.56 81 VAL A C 1
ATOM 592 O O . VAL A 1 81 ? -5.674 0.194 4.723 1.00 84.56 81 VAL A O 1
ATOM 595 N N . ARG A 1 82 ? -4.114 -0.868 3.509 1.00 86.25 82 ARG A N 1
ATOM 596 C CA . ARG A 1 82 ? -4.491 -2.214 3.973 1.00 86.25 82 ARG A CA 1
ATOM 597 C C . ARG A 1 82 ? -4.358 -2.336 5.492 1.00 86.25 82 ARG A C 1
ATOM 599 O O . ARG A 1 82 ? -5.287 -2.838 6.122 1.00 86.25 82 ARG A O 1
ATOM 606 N N . PHE A 1 83 ? -3.233 -1.916 6.071 1.00 82.44 83 PHE A N 1
ATOM 607 C CA . PHE A 1 83 ? -3.029 -1.981 7.522 1.00 82.44 83 PHE A CA 1
ATOM 608 C C . PHE A 1 83 ? -4.033 -1.106 8.274 1.00 82.44 83 PHE A C 1
ATOM 610 O O . PHE A 1 83 ? -4.664 -1.584 9.215 1.00 82.44 83 PHE A O 1
ATOM 617 N N . THR A 1 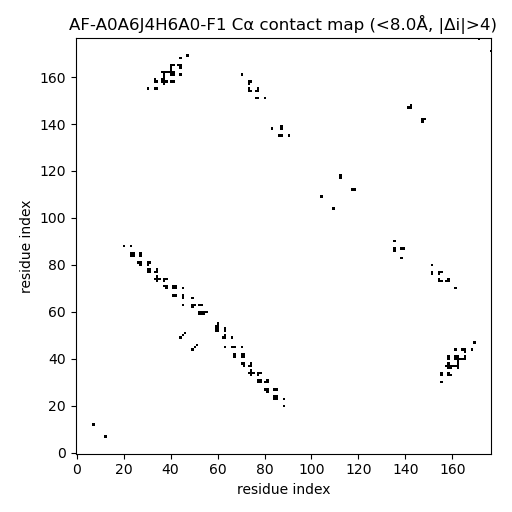84 ? -4.267 0.117 7.802 1.00 80.75 84 THR A N 1
ATOM 618 C CA . THR A 1 84 ? -5.256 1.038 8.375 1.00 80.75 84 THR A CA 1
ATOM 619 C C . THR A 1 84 ? -6.674 0.454 8.342 1.00 80.75 84 THR A C 1
ATOM 621 O O . THR A 1 84 ? -7.407 0.526 9.329 1.00 80.75 84 THR A O 1
ATOM 624 N N . LEU A 1 85 ? -7.068 -0.183 7.233 1.00 80.62 85 LEU A N 1
ATOM 625 C CA . LEU A 1 85 ? -8.369 -0.848 7.109 1.00 80.62 85 LEU A CA 1
ATOM 626 C C . LEU A 1 85 ? -8.473 -2.107 7.982 1.00 80.62 85 LEU A C 1
ATOM 628 O O . LEU A 1 85 ? -9.531 -2.354 8.565 1.00 80.62 85 LEU A O 1
ATOM 632 N N . ALA A 1 86 ? -7.400 -2.894 8.094 1.00 80.88 86 ALA A N 1
ATOM 633 C CA . ALA A 1 86 ? -7.364 -4.071 8.961 1.00 80.88 86 ALA A CA 1
ATOM 634 C C . ALA A 1 86 ? -7.545 -3.670 10.429 1.00 80.88 86 ALA A C 1
ATOM 636 O O . ALA A 1 86 ? -8.379 -4.240 11.135 1.00 80.88 86 ALA A O 1
ATOM 637 N N . GLU A 1 87 ? -6.842 -2.623 10.856 1.00 77.69 87 GLU A N 1
ATOM 638 C CA . GLU A 1 87 ? -6.947 -2.083 12.206 1.00 77.69 87 GLU A CA 1
ATOM 639 C C . GLU A 1 87 ? -8.355 -1.545 12.503 1.00 77.69 87 GLU A C 1
ATOM 641 O O . GLU A 1 87 ? -8.895 -1.807 13.580 1.00 77.69 87 GLU A O 1
ATOM 646 N N . LEU A 1 88 ? -9.012 -0.908 11.525 1.00 74.06 88 LEU A N 1
ATOM 647 C CA . LEU A 1 88 ? -10.413 -0.489 11.637 1.00 74.06 88 LEU A CA 1
ATOM 648 C C . LEU A 1 88 ? -11.378 -1.681 11.806 1.00 74.06 88 LEU A C 1
ATOM 650 O O . LEU A 1 88 ? -12.328 -1.620 12.591 1.00 74.06 88 LEU A O 1
ATOM 654 N N . VAL A 1 89 ? -11.150 -2.787 11.091 1.00 74.31 89 VAL A N 1
ATOM 655 C CA . VAL A 1 89 ? -11.976 -4.005 11.205 1.00 74.31 89 VAL A CA 1
ATOM 656 C C . VAL A 1 89 ? -11.797 -4.692 12.568 1.00 74.31 89 VAL A C 1
ATOM 658 O O . VAL A 1 89 ? -12.744 -5.310 13.081 1.00 74.31 89 VAL A O 1
ATOM 661 N N . GLU A 1 90 ? -10.609 -4.577 13.164 1.00 72.56 90 GLU A N 1
ATOM 662 C CA . GLU A 1 90 ? -10.264 -5.130 14.479 1.00 72.56 90 GLU A CA 1
ATOM 663 C C . GLU A 1 90 ? -10.701 -4.249 15.654 1.00 72.56 90 GLU A C 1
ATOM 665 O O . GLU A 1 90 ? -11.018 -4.780 16.722 1.00 72.56 90 GLU A O 1
ATOM 670 N N . LEU A 1 91 ? -10.770 -2.931 15.452 1.00 68.25 91 LEU A N 1
ATOM 671 C CA . LEU A 1 91 ? -11.139 -1.904 16.431 1.00 68.25 91 LEU A CA 1
ATOM 672 C C . LEU A 1 91 ? -12.361 -2.254 17.305 1.00 68.25 91 LEU A C 1
ATOM 674 O O . LEU A 1 91 ? -12.238 -2.176 18.527 1.00 68.25 91 LEU A O 1
ATOM 678 N N . PRO A 1 92 ? -13.512 -2.718 16.771 1.00 65.31 92 PRO A N 1
ATOM 679 C CA . PRO A 1 92 ? -14.646 -3.101 17.618 1.00 65.31 92 PRO A CA 1
ATOM 680 C C . PRO A 1 92 ? -14.361 -4.311 18.514 1.00 65.31 92 PRO A C 1
ATOM 682 O O . PRO A 1 92 ? -14.877 -4.393 19.627 1.00 65.31 92 PRO A O 1
ATOM 685 N N . THR A 1 93 ? -13.514 -5.235 18.060 1.00 67.69 93 THR A N 1
ATOM 686 C CA . THR A 1 93 ? -13.096 -6.405 18.844 1.00 67.69 93 THR A CA 1
ATOM 687 C C . THR A 1 93 ? -12.141 -5.980 19.960 1.00 67.69 93 THR A C 1
ATOM 689 O O . THR A 1 93 ? -12.328 -6.391 21.104 1.00 67.69 93 THR A O 1
ATOM 692 N N . LYS A 1 94 ? -11.186 -5.085 19.659 1.00 65.50 94 LYS A N 1
ATOM 693 C CA . LYS A 1 94 ? -10.259 -4.498 20.645 1.00 65.50 94 LYS A CA 1
ATOM 694 C C . LYS A 1 94 ? -11.012 -3.680 21.703 1.00 65.50 94 LYS A C 1
ATOM 696 O O . LYS A 1 94 ? -10.799 -3.880 22.895 1.00 65.50 94 LYS A O 1
ATOM 701 N N . LEU A 1 95 ? -11.968 -2.840 21.296 1.00 63.28 95 LEU A N 1
ATOM 702 C CA . LEU A 1 95 ? -12.827 -2.077 22.213 1.00 63.28 95 LEU A CA 1
ATOM 703 C C . LEU A 1 95 ? -13.725 -2.988 23.064 1.00 63.28 95 LEU A C 1
ATOM 705 O O . LEU A 1 95 ? -13.866 -2.754 24.264 1.00 63.28 95 LEU A O 1
ATOM 709 N N . GLY A 1 96 ? -14.293 -4.045 22.475 1.00 62.47 96 GLY A N 1
ATOM 710 C CA . GLY A 1 96 ? -15.082 -5.049 23.192 1.00 62.47 96 GLY A CA 1
ATOM 711 C C . GLY A 1 96 ? -14.261 -5.819 24.228 1.00 62.47 96 GLY A C 1
ATOM 712 O O . GLY A 1 96 ? -14.724 -6.029 25.350 1.00 62.47 96 GLY A O 1
ATOM 713 N N . GLU A 1 97 ? -13.017 -6.184 23.906 1.00 65.94 97 GLU A N 1
ATOM 714 C CA . GLU A 1 97 ? -12.092 -6.786 24.869 1.00 65.94 97 GLU A CA 1
ATOM 715 C C . GLU A 1 97 ? -11.699 -5.825 25.989 1.00 65.94 97 GLU A C 1
ATOM 717 O O . GLU A 1 97 ? -11.706 -6.230 27.152 1.00 65.94 97 GLU A O 1
ATOM 722 N N . VAL A 1 98 ? -11.390 -4.564 25.680 1.00 62.84 98 VAL A N 1
ATOM 723 C CA . VAL A 1 98 ? -11.049 -3.555 26.697 1.00 62.84 98 VAL A CA 1
ATOM 724 C C . VAL A 1 98 ? -12.245 -3.293 27.611 1.00 62.84 98 VAL A C 1
ATOM 726 O O . VAL A 1 98 ? -12.088 -3.288 28.833 1.00 62.84 98 VAL A O 1
ATOM 729 N N . ALA A 1 99 ? -13.453 -3.166 27.057 1.00 62.75 99 ALA A N 1
ATOM 730 C CA . ALA A 1 99 ? -14.682 -3.031 27.833 1.00 62.75 99 ALA A CA 1
ATOM 731 C C . ALA A 1 99 ? -14.951 -4.273 28.700 1.00 62.75 99 ALA A C 1
ATOM 733 O O . ALA A 1 99 ? -15.309 -4.138 29.870 1.00 62.75 99 ALA A O 1
ATOM 734 N N . ARG A 1 100 ? -14.705 -5.485 28.182 1.00 66.06 100 ARG A N 1
ATOM 735 C CA . ARG A 1 100 ? -14.843 -6.743 28.938 1.00 66.06 100 ARG A CA 1
ATOM 736 C C . ARG A 1 100 ? -13.801 -6.864 30.053 1.00 66.06 100 ARG A C 1
ATOM 738 O O . ARG A 1 100 ? -14.148 -7.273 31.160 1.00 66.06 100 ARG A O 1
ATOM 745 N N . ARG A 1 101 ? -12.544 -6.483 29.798 1.00 65.50 101 ARG A N 1
ATOM 746 C CA . ARG A 1 101 ? -11.465 -6.456 30.802 1.00 65.50 101 ARG A CA 1
ATOM 747 C C . ARG A 1 101 ? -11.742 -5.413 31.882 1.00 65.50 101 ARG A C 1
ATOM 749 O O . ARG A 1 101 ? -11.637 -5.750 33.058 1.00 65.50 101 ARG A O 1
ATOM 756 N N . ARG A 1 102 ? -12.175 -4.202 31.511 1.00 59.50 102 ARG A N 1
ATOM 757 C CA . ARG A 1 102 ? -12.581 -3.154 32.463 1.00 59.50 102 ARG A CA 1
ATOM 758 C C . ARG A 1 102 ? -13.829 -3.541 33.249 1.00 59.50 102 ARG A C 1
ATOM 760 O O . ARG A 1 102 ? -13.841 -3.353 34.454 1.00 59.50 102 ARG A O 1
ATOM 767 N N . GLY A 1 103 ? -14.836 -4.156 32.630 1.00 57.62 103 GLY A N 1
ATOM 768 C CA . GLY A 1 103 ? -16.014 -4.683 33.331 1.00 57.62 103 GLY A CA 1
ATOM 769 C C . GLY A 1 103 ? -15.674 -5.825 34.299 1.00 57.62 103 GLY A C 1
ATOM 770 O O . GLY A 1 103 ? -16.208 -5.889 35.406 1.00 57.62 103 GLY A O 1
ATOM 771 N N . GLY A 1 104 ? -14.730 -6.694 33.927 1.00 60.34 104 GLY A N 1
ATOM 772 C CA . GLY A 1 104 ? -14.190 -7.740 34.800 1.00 60.34 104 GLY A CA 1
ATOM 773 C C . GLY A 1 104 ? -13.319 -7.202 35.943 1.00 60.34 104 GLY A C 1
ATOM 774 O O . GLY A 1 104 ? -13.357 -7.749 37.044 1.00 60.34 104 GLY A O 1
ATOM 775 N N . GLN A 1 105 ? -12.575 -6.117 35.707 1.00 53.53 105 GLN A N 1
ATOM 776 C CA . GLN A 1 105 ? -11.819 -5.392 36.733 1.00 53.53 105 GLN A CA 1
ATOM 777 C C . GLN A 1 105 ? -12.730 -4.578 37.653 1.00 53.53 105 GLN A C 1
ATOM 779 O O . GLN A 1 105 ? -12.502 -4.581 38.848 1.00 53.53 105 GLN A O 1
ATOM 784 N N . LEU A 1 106 ? -13.804 -3.963 37.156 1.00 50.81 106 LEU A N 1
ATOM 785 C CA . LEU A 1 106 ? -14.796 -3.275 37.991 1.00 50.81 106 LEU A CA 1
ATOM 786 C C . LEU A 1 106 ? -15.539 -4.250 38.921 1.00 50.81 106 LEU A C 1
ATOM 788 O O . LEU A 1 106 ? -15.921 -3.875 40.024 1.00 50.81 106 LEU A O 1
ATOM 792 N N . ARG A 1 107 ? -15.692 -5.521 38.520 1.00 54.31 107 ARG A N 1
ATOM 793 C CA . ARG A 1 107 ? -16.199 -6.600 39.391 1.00 54.31 107 ARG A CA 1
ATOM 794 C C . ARG A 1 107 ? -15.191 -7.096 40.430 1.00 54.31 107 ARG A C 1
ATOM 796 O O . ARG A 1 107 ? -15.596 -7.723 41.405 1.00 54.31 107 ARG A O 1
ATOM 803 N N . ARG A 1 108 ? -13.893 -6.867 40.229 1.00 52.41 108 ARG A N 1
ATOM 804 C CA . ARG A 1 108 ? -12.842 -7.235 41.183 1.00 52.41 108 ARG A CA 1
ATOM 805 C C . ARG A 1 108 ? -12.384 -5.967 41.888 1.00 52.41 108 ARG A C 1
ATOM 807 O O . ARG A 1 108 ? -11.575 -5.237 41.334 1.00 52.41 108 ARG A O 1
ATOM 814 N N . VAL A 1 109 ? -12.889 -5.731 43.102 1.00 49.59 109 VAL A N 1
ATOM 815 C CA . VAL A 1 109 ? -12.437 -4.648 43.997 1.00 49.59 109 VAL A CA 1
ATOM 816 C C . VAL A 1 109 ? -10.918 -4.463 43.842 1.00 49.59 109 VAL A C 1
ATOM 818 O O . VAL A 1 109 ? -10.183 -5.428 44.091 1.00 49.59 109 VAL A O 1
ATOM 821 N N . PRO A 1 110 ? -10.435 -3.297 43.366 1.00 55.22 110 PRO A N 1
ATOM 822 C CA . PRO A 1 110 ? -9.012 -3.089 43.154 1.00 55.22 110 PRO A CA 1
ATOM 823 C C . PRO A 1 110 ? -8.318 -3.235 44.504 1.00 55.22 110 PRO A C 1
ATOM 825 O O . PRO A 1 110 ? -8.545 -2.433 45.408 1.00 55.22 110 PRO A O 1
ATOM 828 N N . ARG A 1 111 ? -7.493 -4.275 44.671 1.00 59.00 111 ARG A N 1
ATOM 829 C CA . ARG A 1 111 ? -6.568 -4.301 45.804 1.00 59.00 111 ARG A CA 1
ATOM 830 C C . ARG A 1 111 ? -5.629 -3.101 45.639 1.00 59.00 111 ARG A C 1
ATOM 832 O O . ARG A 1 111 ? -5.155 -2.885 44.518 1.00 59.00 111 ARG A O 1
ATOM 839 N N . PRO A 1 112 ? -5.405 -2.303 46.696 1.00 56.25 112 PRO A N 1
ATOM 840 C CA . PRO A 1 112 ? -4.511 -1.157 46.623 1.00 56.25 112 PRO A CA 1
ATOM 841 C C . PRO A 1 112 ? -3.137 -1.615 46.108 1.00 56.25 112 PRO A C 1
ATOM 843 O O . PRO A 1 112 ? -2.706 -2.722 46.437 1.00 56.25 112 PRO A O 1
ATOM 846 N N . PRO A 1 113 ? -2.472 -0.820 45.251 1.00 57.72 113 PRO A N 1
ATOM 847 C CA . PRO A 1 113 ? -1.191 -1.202 44.677 1.00 57.72 113 PRO A CA 1
ATOM 848 C C . PRO A 1 113 ? -0.173 -1.453 45.794 1.00 57.72 113 PRO A C 1
ATOM 850 O O . PRO A 1 113 ? 0.137 -0.558 46.577 1.00 57.72 113 PRO A O 1
ATOM 853 N N . GLU A 1 114 ? 0.356 -2.676 45.856 1.00 58.75 114 GLU A N 1
ATOM 854 C CA . GLU A 1 114 ? 1.449 -3.053 46.752 1.00 58.75 114 GLU A CA 1
ATOM 855 C C . GLU A 1 114 ? 2.752 -2.411 46.238 1.00 58.75 114 GLU A C 1
ATOM 857 O O . GLU A 1 114 ? 3.532 -2.998 45.487 1.00 58.75 114 GLU A O 1
ATOM 862 N N . GLY A 1 115 ? 2.949 -1.139 46.587 1.00 66.81 115 GLY A N 1
ATOM 863 C CA . GLY A 1 115 ? 4.206 -0.414 46.421 1.00 66.81 115 GLY A CA 1
ATOM 864 C C . GLY A 1 115 ? 4.403 0.361 45.103 1.00 66.81 115 GLY A C 1
ATOM 865 O O . GLY A 1 115 ? 3.636 0.242 44.140 1.00 66.81 115 GLY A O 1
ATOM 866 N N . PRO A 1 116 ? 5.477 1.173 45.038 1.00 61.25 116 PRO A N 1
ATOM 867 C CA . PRO A 1 116 ? 5.744 2.116 43.944 1.00 61.25 116 PRO A CA 1
ATOM 868 C C . PRO A 1 116 ? 5.974 1.435 42.583 1.00 61.25 116 PRO A C 1
ATOM 870 O O . PRO A 1 116 ? 5.606 1.978 41.541 1.00 61.25 116 PRO A O 1
ATOM 873 N N . GLY A 1 117 ? 6.490 0.199 42.574 1.00 59.09 117 GLY A N 1
ATOM 874 C CA . GLY A 1 117 ? 6.643 -0.601 41.352 1.00 59.09 117 GLY A CA 1
ATOM 875 C C . GLY A 1 117 ? 5.315 -1.077 40.742 1.00 59.09 117 GLY A C 1
ATOM 876 O O . GLY A 1 117 ? 5.235 -1.285 39.528 1.00 59.09 117 GLY A O 1
ATOM 877 N N . GLY A 1 118 ? 4.262 -1.220 41.556 1.00 63.31 118 GLY A N 1
ATOM 878 C CA . GLY A 1 118 ? 2.906 -1.541 41.100 1.00 63.31 118 GLY A CA 1
ATOM 879 C C . GLY A 1 118 ? 2.204 -0.339 40.465 1.00 63.31 118 GLY A C 1
ATOM 880 O O . GLY A 1 118 ? 1.539 -0.489 39.438 1.00 63.31 118 GLY A O 1
ATOM 881 N N . ALA A 1 119 ? 2.430 0.858 41.015 1.00 58.56 119 ALA A N 1
ATOM 882 C CA . ALA A 1 119 ? 1.920 2.118 40.474 1.00 58.56 119 ALA A CA 1
ATOM 883 C C . ALA A 1 119 ? 2.559 2.475 39.118 1.00 58.56 119 ALA A C 1
ATOM 885 O O . ALA A 1 119 ? 1.858 2.842 38.181 1.00 58.56 119 ALA A O 1
ATOM 886 N N . ALA A 1 120 ? 3.870 2.277 38.952 1.00 61.06 120 ALA A N 1
ATOM 887 C CA . ALA A 1 120 ? 4.529 2.509 37.663 1.00 61.06 120 ALA A CA 1
ATOM 888 C C . ALA A 1 120 ? 4.009 1.565 36.560 1.00 61.06 120 ALA A C 1
ATOM 890 O O . ALA A 1 120 ? 3.765 1.990 35.430 1.00 61.06 120 ALA A O 1
ATOM 891 N N . ARG A 1 121 ? 3.768 0.284 36.884 1.00 68.31 121 ARG A N 1
ATOM 892 C CA . ARG A 1 121 ? 3.187 -0.680 35.932 1.00 68.31 121 ARG A CA 1
ATOM 893 C C . ARG A 1 121 ? 1.725 -0.390 35.607 1.00 68.31 121 ARG A C 1
ATOM 895 O O . ARG A 1 121 ? 1.316 -0.649 34.476 1.00 68.31 121 ARG A O 1
ATOM 902 N N . SER A 1 122 ? 0.938 0.117 36.558 1.00 66.62 122 SER A N 1
ATOM 903 C CA . SER A 1 122 ? -0.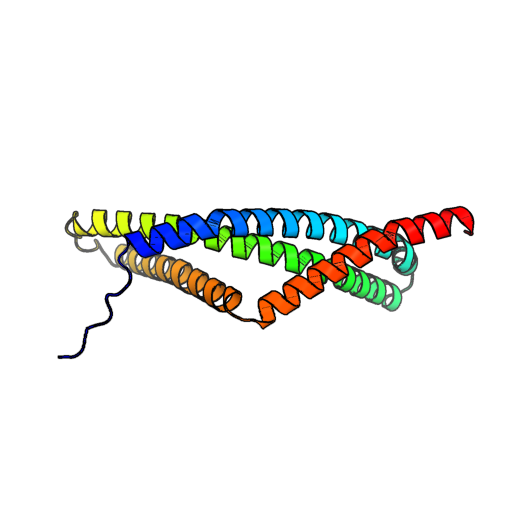455 0.495 36.294 1.00 66.62 122 SER A CA 1
ATOM 904 C C . SER A 1 122 ? -0.535 1.739 35.409 1.00 66.62 122 SER A C 1
ATOM 906 O O . SER A 1 122 ? -1.300 1.732 34.448 1.00 66.62 122 SER A O 1
ATOM 908 N N . VAL A 1 123 ? 0.314 2.743 35.653 1.00 65.19 123 VAL A N 1
ATOM 909 C CA . VAL A 1 123 ? 0.416 3.955 34.826 1.00 65.19 123 VAL A CA 1
ATOM 910 C C . VAL A 1 123 ? 0.921 3.622 33.425 1.00 65.19 123 VAL A C 1
ATOM 912 O O . VAL A 1 123 ? 0.327 4.069 32.452 1.00 65.19 123 VAL A O 1
ATOM 915 N N . TYR A 1 124 ? 1.948 2.777 33.294 1.00 68.00 124 TYR A N 1
ATOM 916 C CA . TYR A 1 124 ? 2.442 2.339 31.985 1.00 68.00 124 TYR A CA 1
ATOM 917 C C . TYR A 1 124 ? 1.381 1.562 31.193 1.00 68.00 124 TYR A C 1
ATOM 919 O O . TYR A 1 124 ? 1.200 1.803 30.002 1.00 68.00 124 TYR A O 1
ATOM 927 N N . ARG A 1 125 ? 0.632 0.661 31.847 1.00 71.50 125 ARG A N 1
ATOM 928 C CA . ARG A 1 125 ? -0.489 -0.043 31.203 1.00 71.50 125 ARG A CA 1
ATOM 929 C C . ARG A 1 125 ? -1.609 0.910 30.809 1.00 71.50 125 ARG A C 1
ATOM 931 O O . ARG A 1 125 ? -2.087 0.813 29.693 1.00 71.50 125 ARG A O 1
ATOM 938 N N . ALA A 1 126 ? -1.979 1.852 31.672 1.00 60.94 126 ALA A N 1
ATOM 939 C CA . ALA A 1 126 ? -2.992 2.849 31.349 1.00 60.94 126 ALA A CA 1
ATOM 940 C C . ALA A 1 126 ? -2.550 3.749 30.187 1.00 60.94 126 ALA A C 1
ATOM 942 O O . ALA A 1 126 ? -3.346 4.004 29.293 1.00 60.94 126 ALA A O 1
ATOM 943 N N . ALA A 1 127 ? -1.286 4.179 30.156 1.00 55.41 127 ALA A N 1
ATOM 944 C CA . ALA A 1 127 ? -0.722 4.969 29.066 1.00 55.41 127 ALA A CA 1
ATOM 945 C C . ALA A 1 127 ? -0.682 4.183 27.748 1.00 55.41 127 ALA A C 1
ATOM 947 O O . ALA A 1 127 ? -1.013 4.735 26.704 1.00 55.41 127 ALA A O 1
ATOM 948 N N . ARG A 1 128 ? -0.341 2.890 27.794 1.00 66.56 128 ARG A N 1
ATOM 949 C CA . ARG A 1 128 ? -0.383 1.995 26.631 1.00 66.56 128 ARG A CA 1
ATOM 950 C C . ARG A 1 128 ? -1.811 1.751 26.142 1.00 66.56 128 ARG A C 1
ATOM 952 O O . ARG A 1 128 ? -2.054 1.879 24.950 1.00 66.56 128 ARG A O 1
ATOM 959 N N . ASP A 1 129 ? -2.748 1.489 27.050 1.00 61.84 129 ASP A N 1
ATOM 960 C CA . ASP A 1 129 ? -4.170 1.332 26.729 1.00 61.84 129 ASP A CA 1
ATOM 961 C C . ASP A 1 129 ? -4.741 2.636 26.141 1.00 61.84 129 ASP A C 1
ATOM 963 O O . ASP A 1 129 ? -5.546 2.603 25.216 1.00 61.84 129 ASP A O 1
ATOM 967 N N . TYR A 1 130 ? -4.307 3.802 26.637 1.00 53.09 130 TYR A N 1
ATOM 968 C CA . TYR A 1 130 ? -4.678 5.098 26.067 1.00 53.09 130 TYR A CA 1
ATOM 969 C C . TYR A 1 130 ? -4.038 5.336 24.699 1.00 53.09 130 TYR A C 1
ATOM 971 O O . TYR A 1 130 ? -4.733 5.829 23.821 1.00 53.09 130 TYR A O 1
ATOM 979 N N . ALA A 1 131 ? -2.767 4.976 24.498 1.00 54.19 131 ALA A N 1
ATOM 980 C CA . ALA A 1 131 ? -2.062 5.122 23.223 1.00 54.19 131 ALA A CA 1
ATOM 981 C C . ALA A 1 131 ? -2.632 4.207 22.126 1.00 54.19 131 ALA A C 1
ATOM 983 O O . ALA A 1 131 ? -2.775 4.637 20.983 1.00 54.19 131 ALA A O 1
ATOM 984 N N . GLU A 1 132 ? -3.014 2.973 22.468 1.00 59.94 132 GLU A N 1
ATOM 985 C CA . GLU A 1 132 ? -3.708 2.058 21.550 1.00 59.94 132 GLU A CA 1
ATOM 986 C C . GLU A 1 132 ? -5.092 2.604 21.161 1.00 59.94 132 GLU A C 1
ATOM 988 O O . GLU A 1 132 ? -5.516 2.483 20.011 1.00 59.94 132 GLU A O 1
ATOM 993 N N . VAL A 1 133 ? -5.782 3.275 22.088 1.00 57.62 133 VAL A N 1
ATOM 994 C CA . VAL A 1 133 ? -7.079 3.904 21.811 1.00 57.62 133 VAL A CA 1
ATOM 995 C C . VAL A 1 133 ? -6.914 5.185 20.984 1.00 57.62 133 VAL A C 1
ATOM 997 O O . VAL A 1 133 ? -7.584 5.327 19.963 1.00 57.62 133 VAL A O 1
ATOM 1000 N N . THR A 1 134 ? -6.023 6.110 21.356 1.00 55.56 134 THR A N 1
ATOM 1001 C CA . THR A 1 134 ? -5.824 7.383 20.635 1.00 55.56 134 THR A CA 1
ATOM 1002 C C . THR A 1 134 ? -5.196 7.194 19.256 1.00 55.56 134 THR A C 1
ATOM 1004 O O . THR A 1 134 ? -5.593 7.895 18.324 1.00 55.56 134 THR A O 1
ATOM 1007 N N . GLY A 1 135 ? -4.300 6.215 19.087 1.00 58.66 135 GLY A N 1
ATOM 1008 C CA . GLY A 1 135 ? -3.766 5.822 17.779 1.00 58.66 135 GLY A CA 1
ATOM 1009 C C . GLY A 1 135 ? -4.862 5.319 16.833 1.00 58.66 135 GLY A C 1
ATOM 1010 O O . GLY A 1 135 ? -4.959 5.787 15.697 1.00 58.66 135 GLY A O 1
ATOM 1011 N N . GLY A 1 136 ? -5.765 4.465 17.332 1.00 61.41 136 GLY A N 1
ATOM 1012 C CA . GLY A 1 136 ? -6.913 3.969 16.567 1.00 61.41 136 GLY A CA 1
ATOM 1013 C C . GLY A 1 136 ? -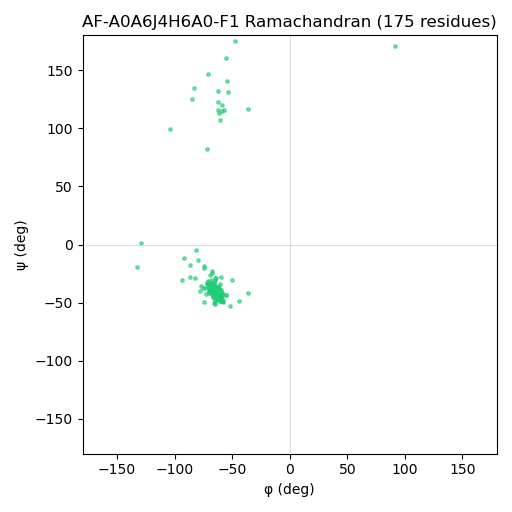7.890 5.074 16.143 1.00 61.41 136 GLY A C 1
ATOM 1014 O O . GLY A 1 136 ? -8.345 5.086 15.000 1.00 61.41 136 GLY A O 1
ATOM 1015 N N . TRP A 1 137 ? -8.173 6.052 17.013 1.00 59.78 137 TRP A N 1
ATOM 1016 C CA . TRP A 1 137 ? -9.023 7.204 16.664 1.00 59.78 137 TRP A CA 1
ATOM 1017 C C . TRP A 1 137 ? -8.368 8.154 15.653 1.00 59.78 137 TRP A C 1
ATOM 1019 O O . TRP A 1 137 ? -9.068 8.709 14.805 1.00 59.78 137 TRP A O 1
ATOM 1029 N N . GLY A 1 138 ? -7.040 8.307 15.687 1.00 64.88 138 GLY A N 1
ATOM 1030 C CA . GLY A 1 138 ? -6.294 9.064 14.676 1.00 64.88 138 GLY A CA 1
ATOM 1031 C C . GLY A 1 138 ? -6.420 8.460 13.273 1.00 64.88 138 GLY A C 1
ATOM 1032 O O . GLY A 1 138 ? -6.616 9.189 12.300 1.00 64.88 138 GLY A O 1
ATOM 1033 N N . LEU A 1 139 ? -6.399 7.129 13.167 1.00 66.50 139 LEU A N 1
ATOM 1034 C CA . LEU A 1 139 ? -6.609 6.411 11.904 1.00 66.50 139 LEU A CA 1
ATOM 1035 C C . LEU A 1 139 ? -8.056 6.496 11.407 1.00 66.50 139 LEU A C 1
ATOM 1037 O O . LEU A 1 139 ? -8.288 6.658 10.210 1.00 66.50 139 LEU A O 1
ATOM 1041 N N . VAL A 1 140 ? -9.037 6.456 12.315 1.00 67.50 140 VAL A N 1
ATOM 1042 C CA . VAL A 1 140 ? -10.449 6.706 11.974 1.00 67.50 140 VAL A CA 1
ATOM 1043 C C . VAL A 1 140 ? -10.631 8.125 11.429 1.00 67.50 140 VAL A C 1
ATOM 1045 O O . VAL A 1 140 ? -11.323 8.309 10.429 1.00 67.50 140 VAL A O 1
ATOM 1048 N N . ALA A 1 141 ? -9.983 9.123 12.040 1.00 69.69 141 ALA A N 1
ATOM 1049 C CA . ALA A 1 141 ? -10.022 10.501 11.558 1.00 69.69 141 ALA A CA 1
ATOM 1050 C C . ALA A 1 141 ? -9.389 10.637 10.163 1.00 69.69 141 ALA A C 1
ATOM 1052 O O . ALA A 1 141 ? -9.964 11.308 9.312 1.00 69.69 141 ALA A O 1
ATOM 1053 N N . GLN A 1 142 ? -8.268 9.957 9.894 1.00 71.31 142 GLN A N 1
ATOM 1054 C CA . GLN A 1 142 ? -7.663 9.912 8.555 1.00 71.31 142 GLN A CA 1
ATOM 1055 C C . GLN A 1 142 ? -8.554 9.203 7.527 1.00 71.31 142 GLN A C 1
ATOM 1057 O O . GLN A 1 142 ? -8.685 9.670 6.404 1.00 71.31 142 GLN A O 1
ATOM 1062 N N . LEU A 1 143 ? -9.227 8.111 7.890 1.00 73.94 143 LEU A N 1
ATOM 1063 C CA . LEU A 1 143 ? -10.178 7.451 6.988 1.00 73.94 143 LEU A CA 1
ATOM 1064 C C . LEU A 1 143 ? -11.419 8.307 6.705 1.00 73.94 143 LEU A C 1
ATOM 1066 O O . LEU A 1 143 ? -12.067 8.128 5.676 1.00 73.94 143 LEU A O 1
ATOM 1070 N N . ALA A 1 144 ? -11.767 9.231 7.598 1.00 75.25 144 ALA A N 1
ATOM 1071 C CA . ALA A 1 144 ? -12.864 10.165 7.382 1.00 75.25 144 ALA A CA 1
ATOM 1072 C C . ALA A 1 144 ? -12.474 11.345 6.474 1.00 75.25 144 ALA A C 1
ATOM 1074 O O . ALA A 1 144 ? -13.360 12.067 6.011 1.00 75.25 144 ALA A O 1
ATOM 1075 N N . THR A 1 145 ? -11.182 11.566 6.199 1.00 80.69 145 THR A N 1
ATOM 1076 C CA . THR A 1 145 ? -10.768 12.702 5.376 1.00 80.69 145 THR A CA 1
ATOM 1077 C C . THR A 1 145 ? -10.867 12.396 3.874 1.00 80.69 145 THR A C 1
ATOM 1079 O O . THR A 1 145 ? -10.382 11.367 3.400 1.00 80.69 145 THR A O 1
ATOM 1082 N N . PRO A 1 146 ? -11.429 13.314 3.062 1.00 79.94 146 PRO A N 1
ATOM 1083 C CA . PRO A 1 146 ? -11.541 13.120 1.613 1.00 79.94 146 PRO A CA 1
ATOM 1084 C C . PRO A 1 146 ? -10.188 12.963 0.908 1.00 79.94 146 PRO A C 1
ATOM 1086 O O . PRO A 1 146 ? -10.068 12.213 -0.059 1.00 79.94 146 PRO A O 1
ATOM 1089 N N . TRP A 1 147 ? -9.154 13.651 1.402 1.00 82.94 147 TRP A N 1
ATOM 1090 C CA . TRP A 1 147 ? -7.820 13.621 0.802 1.00 82.94 147 TRP A CA 1
ATOM 1091 C C . TRP A 1 147 ? -7.165 12.238 0.902 1.00 82.94 147 TRP A C 1
ATOM 1093 O O . TRP A 1 147 ? -6.455 11.843 -0.020 1.00 82.94 147 TRP A O 1
ATOM 1103 N N . PHE A 1 148 ? -7.444 11.472 1.963 1.00 85.81 148 PHE A N 1
ATOM 1104 C CA . PHE A 1 148 ? -6.936 10.109 2.113 1.00 85.81 148 PHE A CA 1
ATOM 1105 C C . PHE A 1 148 ? -7.444 9.211 0.978 1.00 85.81 148 PHE A C 1
ATOM 1107 O O . PHE A 1 148 ? -6.676 8.478 0.347 1.00 85.81 148 PHE A O 1
ATOM 1114 N N . TRP A 1 149 ? -8.736 9.316 0.659 1.00 87.69 149 TRP A N 1
ATOM 1115 C CA . TRP A 1 149 ? -9.349 8.564 -0.434 1.00 87.69 149 TRP A CA 1
ATOM 1116 C C . TRP A 1 149 ? -8.883 9.051 -1.802 1.00 87.69 149 TRP A C 1
ATOM 1118 O O . TRP A 1 149 ? -8.611 8.221 -2.665 1.00 87.69 149 TRP A O 1
ATOM 1128 N N . ALA A 1 150 ? -8.703 10.362 -1.984 1.00 87.94 150 ALA A N 1
ATOM 1129 C CA . ALA A 1 150 ? -8.129 10.911 -3.211 1.00 87.94 150 ALA A CA 1
ATOM 1130 C C . ALA A 1 150 ? -6.718 10.355 -3.481 1.00 87.94 150 ALA A C 1
ATOM 1132 O O . ALA A 1 150 ? -6.451 9.871 -4.582 1.00 87.94 150 ALA A O 1
ATOM 1133 N N . LEU A 1 151 ? -5.844 10.335 -2.465 1.00 87.06 151 LEU A N 1
ATOM 1134 C CA . LEU A 1 151 ? -4.508 9.736 -2.571 1.00 87.06 151 LEU A CA 1
ATOM 1135 C C . LEU A 1 151 ? -4.566 8.228 -2.815 1.00 87.06 151 LEU A C 1
ATOM 1137 O O . LEU A 1 151 ? -3.782 7.702 -3.596 1.00 87.06 151 LEU A O 1
ATOM 1141 N N . THR A 1 152 ? -5.515 7.529 -2.195 1.00 87.12 152 THR A N 1
ATOM 1142 C CA . THR A 1 152 ? -5.690 6.082 -2.384 1.00 87.12 152 THR A CA 1
ATOM 1143 C C . THR A 1 152 ? -6.124 5.747 -3.808 1.00 87.12 152 THR A C 1
ATOM 1145 O O . THR A 1 152 ? -5.578 4.828 -4.416 1.00 87.12 152 THR A O 1
ATOM 1148 N N . VAL A 1 153 ? -7.056 6.516 -4.374 1.00 90.44 153 VAL A N 1
ATOM 1149 C CA . VAL A 1 153 ? -7.479 6.373 -5.773 1.00 90.44 153 VAL A CA 1
ATOM 1150 C C . VAL A 1 153 ? -6.327 6.702 -6.720 1.00 90.44 153 VAL A C 1
ATOM 1152 O O . VAL A 1 153 ? -6.067 5.932 -7.642 1.00 90.44 153 VAL A O 1
ATOM 1155 N N . ALA A 1 154 ? -5.589 7.786 -6.470 1.00 90.31 154 ALA A N 1
ATOM 1156 C CA . ALA A 1 154 ? -4.409 8.124 -7.261 1.00 90.31 154 ALA A CA 1
ATOM 1157 C C . ALA A 1 154 ? -3.356 7.004 -7.211 1.00 90.31 154 ALA A C 1
ATOM 1159 O O . ALA A 1 154 ? -2.860 6.582 -8.253 1.00 90.31 154 ALA A O 1
ATOM 1160 N N . ALA A 1 155 ? -3.071 6.460 -6.024 1.00 87.88 155 ALA A N 1
ATOM 1161 C CA . ALA A 1 155 ? -2.136 5.353 -5.850 1.00 87.88 155 ALA A CA 1
ATOM 1162 C C . ALA A 1 155 ? -2.594 4.081 -6.582 1.00 87.88 155 ALA A C 1
ATOM 1164 O O . ALA A 1 155 ? -1.771 3.422 -7.214 1.00 87.88 155 ALA A O 1
ATOM 1165 N N . LEU A 1 156 ? -3.895 3.763 -6.558 1.00 87.44 156 LEU A N 1
ATOM 1166 C CA . LEU A 1 156 ? -4.470 2.659 -7.337 1.00 87.44 156 LEU A CA 1
ATOM 1167 C C . LEU A 1 156 ? -4.266 2.859 -8.842 1.00 87.44 156 LEU A C 1
ATOM 1169 O O . LEU A 1 156 ? -3.799 1.945 -9.518 1.00 87.44 156 LEU A O 1
ATOM 1173 N N . ILE A 1 157 ? -4.584 4.047 -9.363 1.00 90.44 157 ILE A N 1
ATOM 1174 C CA . ILE A 1 157 ? -4.426 4.368 -10.788 1.00 90.44 157 ILE A CA 1
ATOM 1175 C C . ILE A 1 157 ? -2.958 4.237 -11.197 1.00 90.44 157 ILE A C 1
ATOM 1177 O O . ILE A 1 157 ? -2.653 3.557 -12.175 1.00 90.44 157 ILE A O 1
ATOM 1181 N N . VAL A 1 158 ? -2.042 4.832 -10.431 1.00 88.62 158 VAL A N 1
ATOM 1182 C CA . VAL A 1 158 ? -0.605 4.762 -10.723 1.00 88.62 158 VAL A CA 1
ATOM 1183 C C . VAL A 1 158 ? -0.104 3.319 -10.659 1.00 88.62 158 VAL A C 1
ATOM 1185 O O . VAL A 1 158 ? 0.597 2.892 -11.570 1.00 88.62 158 VAL A O 1
ATOM 1188 N N . ALA A 1 159 ? -0.499 2.534 -9.653 1.00 85.94 159 ALA A N 1
ATOM 1189 C CA . ALA A 1 159 ? -0.120 1.124 -9.555 1.00 85.94 159 ALA A CA 1
ATOM 1190 C C . ALA A 1 159 ? -0.582 0.308 -10.776 1.00 85.94 159 ALA A C 1
ATOM 1192 O O . ALA A 1 159 ? 0.187 -0.501 -11.297 1.00 85.94 159 ALA A O 1
ATOM 1193 N N . LEU A 1 160 ? -1.803 0.549 -11.270 1.00 87.31 160 LEU A N 1
ATOM 1194 C CA . LEU A 1 160 ? -2.318 -0.092 -12.484 1.00 87.31 160 LEU A CA 1
ATOM 1195 C C . LEU A 1 160 ? -1.551 0.340 -13.737 1.00 87.31 160 LEU A C 1
ATOM 1197 O O . LEU A 1 160 ? -1.220 -0.507 -14.565 1.00 87.31 160 LEU A O 1
ATOM 1201 N N . ILE A 1 161 ? -1.228 1.630 -13.863 1.00 89.19 161 ILE A N 1
ATOM 1202 C CA . ILE A 1 161 ? -0.408 2.146 -14.967 1.00 89.19 161 ILE A CA 1
ATOM 1203 C C . ILE A 1 161 ? 0.971 1.479 -14.957 1.00 89.19 161 ILE A C 1
ATOM 1205 O O . ILE A 1 161 ? 1.408 0.980 -15.990 1.00 89.19 161 ILE A O 1
ATOM 1209 N N . LEU A 1 162 ? 1.639 1.408 -13.801 1.00 85.69 162 LEU A N 1
ATOM 1210 C CA . LEU A 1 162 ? 2.946 0.754 -13.672 1.00 85.69 162 LEU A CA 1
ATOM 1211 C C . LEU A 1 162 ? 2.873 -0.736 -14.029 1.00 85.69 162 LEU A C 1
ATOM 1213 O O . LEU A 1 162 ? 3.727 -1.238 -14.760 1.00 85.69 162 LEU A O 1
ATOM 1217 N N . ALA A 1 163 ? 1.833 -1.432 -13.564 1.00 85.69 163 ALA A N 1
ATOM 1218 C CA . ALA A 1 163 ? 1.611 -2.838 -13.887 1.00 85.69 163 ALA A CA 1
ATOM 1219 C C . ALA A 1 163 ? 1.367 -3.068 -15.390 1.00 85.69 163 ALA A C 1
ATOM 1221 O O . ALA A 1 163 ? 1.837 -4.066 -15.930 1.00 85.69 163 ALA A O 1
ATOM 1222 N N . ALA A 1 164 ? 0.673 -2.152 -16.072 1.00 88.00 164 ALA A N 1
ATOM 1223 C CA . ALA A 1 164 ? 0.414 -2.231 -17.510 1.00 88.00 164 ALA A CA 1
ATOM 1224 C C . ALA A 1 164 ? 1.632 -1.834 -18.364 1.00 88.00 164 ALA A C 1
ATOM 1226 O O . ALA A 1 164 ? 1.873 -2.428 -19.413 1.00 88.00 164 ALA A O 1
ATOM 1227 N N . LEU A 1 165 ? 2.421 -0.853 -17.919 1.00 86.69 165 LEU A N 1
ATOM 1228 C CA . LEU A 1 165 ? 3.610 -0.385 -18.636 1.00 86.69 165 LEU A CA 1
ATOM 1229 C C . LEU A 1 165 ? 4.765 -1.387 -18.583 1.00 86.69 165 LEU A C 1
ATOM 1231 O O . LEU A 1 165 ? 5.502 -1.506 -19.561 1.00 86.69 165 LEU A O 1
ATOM 1235 N N . ALA A 1 166 ? 4.918 -2.120 -17.478 1.00 84.25 166 ALA A N 1
ATOM 1236 C CA . ALA A 1 166 ? 5.975 -3.117 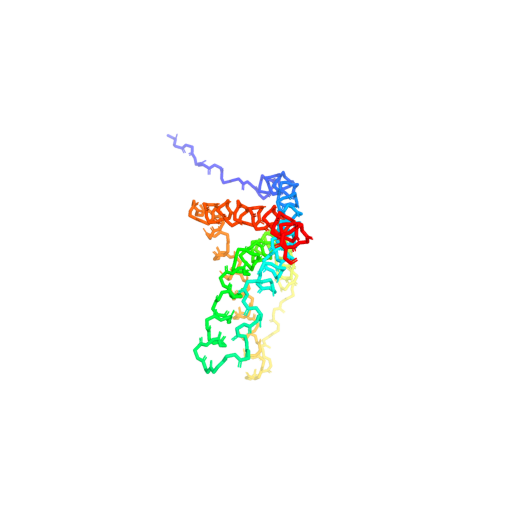-17.319 1.00 84.25 166 ALA A CA 1
ATOM 1237 C C . ALA A 1 166 ? 6.047 -4.144 -18.478 1.00 84.25 166 ALA A C 1
ATOM 1239 O O . ALA A 1 166 ? 7.118 -4.261 -19.078 1.00 84.25 166 ALA A O 1
ATOM 1240 N N . PRO A 1 167 ? 4.961 -4.849 -18.868 1.00 83.25 167 PRO A N 1
ATOM 1241 C CA . PRO A 1 167 ? 4.998 -5.788 -19.989 1.00 83.25 167 PRO A CA 1
ATOM 1242 C C . PRO A 1 167 ? 5.175 -5.101 -21.349 1.00 83.25 167 PRO A C 1
ATOM 1244 O O . PRO A 1 167 ? 5.842 -5.663 -22.212 1.00 83.25 167 PRO A O 1
ATOM 1247 N N . ILE A 1 168 ? 4.637 -3.890 -21.548 1.00 86.94 168 ILE A N 1
ATOM 1248 C CA . ILE A 1 168 ? 4.804 -3.132 -22.803 1.00 86.94 168 ILE A CA 1
ATOM 1249 C C . ILE A 1 168 ? 6.282 -2.800 -23.023 1.00 86.94 168 ILE A C 1
ATOM 1251 O O . ILE A 1 168 ? 6.818 -3.013 -24.109 1.00 86.94 168 ILE A O 1
ATOM 1255 N N . ILE A 1 169 ? 6.956 -2.316 -21.979 1.00 82.75 169 ILE A N 1
ATOM 1256 C CA . ILE A 1 169 ? 8.376 -1.961 -22.034 1.00 82.75 169 ILE A CA 1
ATOM 1257 C C . ILE A 1 169 ? 9.250 -3.212 -22.157 1.00 82.75 169 ILE A C 1
ATOM 1259 O O . ILE A 1 169 ? 10.202 -3.211 -22.940 1.00 82.75 169 ILE A O 1
ATOM 1263 N N . ALA A 1 170 ? 8.911 -4.291 -21.445 1.00 78.81 170 ALA A N 1
ATOM 1264 C CA . ALA A 1 170 ? 9.603 -5.569 -21.585 1.00 78.81 170 ALA A CA 1
ATOM 1265 C C . ALA A 1 170 ? 9.492 -6.126 -23.017 1.00 78.81 170 ALA A C 1
ATOM 1267 O O . ALA A 1 170 ? 10.499 -6.527 -23.597 1.00 78.81 170 ALA A O 1
ATOM 1268 N N . LEU A 1 171 ? 8.299 -6.088 -23.619 1.00 84.06 171 LEU A N 1
ATOM 1269 C CA . LEU A 1 171 ? 8.077 -6.527 -24.997 1.00 84.06 171 LEU A CA 1
ATOM 1270 C C . LEU A 1 171 ? 8.800 -5.626 -26.007 1.00 84.06 171 LEU A C 1
ATOM 1272 O O . LEU A 1 171 ? 9.432 -6.129 -26.929 1.00 84.06 171 LEU A O 1
ATOM 1276 N N . GLY A 1 172 ? 8.763 -4.305 -25.814 1.00 82.06 172 GLY A N 1
ATOM 1277 C CA . GLY A 1 172 ? 9.492 -3.360 -26.662 1.00 82.06 172 GLY A CA 1
ATOM 1278 C C . GLY A 1 172 ? 11.001 -3.618 -26.663 1.00 82.06 172 GLY A C 1
ATOM 1279 O O . GLY A 1 172 ? 11.622 -3.619 -27.722 1.00 82.06 172 GLY A O 1
ATOM 1280 N N . ARG A 1 173 ? 11.588 -3.922 -25.499 1.00 78.38 173 ARG A N 1
ATOM 1281 C CA . ARG A 1 173 ? 12.999 -4.331 -25.395 1.00 78.38 173 ARG A CA 1
ATOM 1282 C C . ARG A 1 173 ? 13.287 -5.656 -26.104 1.00 78.38 173 ARG A C 1
ATOM 1284 O O . ARG A 1 173 ? 14.351 -5.780 -26.684 1.00 78.38 173 ARG A O 1
ATOM 1291 N N . LEU A 1 174 ? 12.372 -6.625 -26.069 1.00 76.06 174 LEU A N 1
ATOM 1292 C CA . LEU A 1 174 ? 12.559 -7.912 -26.754 1.00 76.06 174 LEU A CA 1
ATOM 1293 C C . LEU A 1 174 ? 12.457 -7.804 -28.281 1.00 76.06 174 LEU A C 1
ATOM 1295 O O . LEU A 1 174 ? 13.110 -8.566 -28.984 1.00 76.06 174 LEU A O 1
ATOM 1299 N N . LEU A 1 175 ? 11.618 -6.901 -28.792 1.00 83.06 175 LEU A N 1
ATOM 1300 C CA . LEU A 1 175 ? 11.375 -6.757 -30.230 1.00 83.06 175 LEU A CA 1
ATOM 1301 C C . LEU A 1 175 ? 12.374 -5.828 -30.932 1.00 83.06 175 LEU A C 1
ATOM 1303 O O . LEU A 1 175 ? 12.593 -5.982 -32.131 1.00 83.06 175 LEU A O 1
ATOM 1307 N N . PHE A 1 176 ? 12.940 -4.854 -30.214 1.00 74.44 176 PHE A N 1
ATOM 1308 C CA . PHE A 1 176 ? 13.745 -3.776 -30.804 1.00 74.44 176 PHE A CA 1
ATOM 1309 C C . PHE A 1 176 ? 15.113 -3.562 -30.135 1.00 74.44 176 PHE A C 1
ATOM 1311 O O . PHE A 1 176 ? 15.808 -2.613 -30.498 1.00 74.44 176 PHE A O 1
ATOM 1318 N N . GLY A 1 177 ? 15.460 -4.362 -29.124 1.00 57.94 177 GLY A N 1
ATOM 1319 C CA . GLY A 1 177 ? 16.700 -4.244 -28.348 1.00 57.94 177 GLY A CA 1
ATOM 1320 C C . GLY A 1 177 ? 17.779 -5.246 -28.723 1.00 57.94 177 GLY A C 1
ATOM 1321 O O . GLY A 1 177 ? 17.516 -6.141 -29.554 1.00 57.94 177 GLY A O 1
#

Mean predicted aligned error: 13.06 Å

pLDDT: mean 73.79, std 13.73, range [38.5, 92.62]

Radius of gyration: 24.41 Å; Cα contacts (8 Å, |Δi|>4): 119; chains: 1; bounding box: 70×28×78 Å

Nearest PDB structures (foldseek):
  6jx6-assembly1_D  TM=3.570E-01  e=6.499E+00  Homo sapiens
  6jx6-assembly1_C  TM=2.605E-01  e=8.870E+00  Homo sapiens

Sequence (177 aa):
MGAVPQSPGPDGVARLLGRARMPARFLMVVATVAALAGGVGGLLLWAVLSAPRLFDWFEGTLTSVISLVLLLLPAGWLVFVRFTLAELVELPTKLGEVARRRGGQLRRVPRPPEGPGGAARSVYRAARDYAEVTGGWGLVAQLATPWFWALTVAALIVALILAALAPIIALGRLLFG

Organism: NCBI:txid310071

Foldseek 3Di:
DDDDPPDQPPVSVVVVLVVVLVVLVVLLVLLQVLLVLQLVLQVLCLVLPQVVLCPPPPVSVVVSVVSSCVSNVLSVLSVVSNVLSVLVNCVVVLVVVVVVVVVVVVVPDDDPQPDPVSVVVVVVVVVVNVCSVVVNVVSVVLVPDPVSVVSNVVSSVSSVVSSVVSVVVVVCVVVPD

Secondary structure (DSSP, 8-state):
---------HHHHHHHHHHHHHHHHHHHHHHHHHHHHHHHHHHHHHHHHTGGGGSSTHHHHHHHHHHHHHHHHHHHHHHHHHHHHHHHHHHHHHHHHHHHHHHHHHTS--PPPSSHHHHHHHHHHHHHHHHHHHHHHHHHHHHT-HHHHHHHHHHHHHHHHHHHHHHHHHHHHHHH-

Solvent-accessible surface area (backbone atoms only — not comparable to full-atom values): 9362 Å² total; per-residue (Å²): 136,80,82,75,81,78,71,76,49,75,66,53,53,51,52,52,52,59,62,48,47,57,60,47,51,51,49,33,51,53,29,47,53,42,19,52,43,6,34,51,14,23,51,50,42,34,53,74,75,27,51,77,32,54,79,42,63,76,68,32,32,51,52,29,53,52,51,44,50,62,42,35,44,34,18,52,50,27,49,50,51,30,52,55,47,50,51,60,69,42,43,65,57,53,51,49,49,51,51,49,50,49,54,55,44,71,72,44,77,78,73,79,68,80,49,74,74,41,50,54,53,51,52,51,49,50,50,50,57,46,46,59,49,53,53,52,51,52,52,52,53,46,71,70,37,69,64,53,54,53,51,49,54,49,24,50,52,50,14,50,50,32,36,58,45,28,59,54,53,53,50,50,46,72,76,75,100